Protein AF-A0A522E6D4-F1 (afdb_monomer_lite)

pLDDT: mean 77.87, std 19.47, range [42.12, 98.5]

Sequence (239 aa):
MTKRSILVMVCLLLALTAGVEGWRAHNPVLDRDAVSKDSQWTGTYRGKKTVSPAAEKTSSRQANPVARMNRPMDAAAESAGLASKSKLKKANIAEINRHDQTPAQLWQYWEMLLDRSEFQQIPIVGTLLAERLRKHPDPAVYQGIADLLAQPNIAAENKAILIDLLGEIATPDALDQLINLAKQEIDSPLYILALQALSRIGDNRWDGEFHKELSPALEAAWSNPDNNDPAFLGAVGKA

Secondary structure (DSSP, 8-state):
--HHHHHHHHHHHHSSSSSSS-----------------------------------------------------TTTHHHHHHHHHHHHHHHHHHHT-TT--HHHHHHHHHHHHHTT-TTTHHHHHHHHHHHHHHS--HHHHHHHHHHHH-TTS-HHHHHHHHHHHHHH-SHHHHHHHHHHHHH-TTSHHHHHHHHHHHHHTT--BTTB--TTTHHHHHHHHT-TT---HHHHHHHHH-

Radius of gyration: 28.37 Å; chains: 1; bounding box: 71×70×68 Å

Structure (mmCIF, N/CA/C/O backbone):
data_AF-A0A522E6D4-F1
#
_entry.id   AF-A0A522E6D4-F1
#
loop_
_atom_site.group_PDB
_atom_site.id
_atom_site.type_symbol
_atom_site.label_atom_id
_atom_site.label_alt_id
_atom_site.label_comp_id
_atom_site.label_asym_id
_atom_site.label_entity_id
_atom_site.label_seq_id
_atom_site.pdbx_PDB_ins_code
_atom_site.Cartn_x
_atom_site.Cartn_y
_atom_site.Cartn_z
_atom_site.occupancy
_atom_site.B_iso_or_equiv
_atom_site.auth_seq_id
_atom_site.auth_comp_id
_atom_site.auth_asym_id
_atom_site.auth_atom_id
_atom_site.pdbx_PDB_model_num
ATOM 1 N N . MET A 1 1 ? 4.150 -34.633 19.270 1.00 49.41 1 MET A N 1
ATOM 2 C CA . MET A 1 1 ? 4.191 -34.487 17.797 1.00 49.41 1 MET A CA 1
ATOM 3 C C . MET A 1 1 ? 3.554 -35.712 17.166 1.00 49.41 1 MET A C 1
ATOM 5 O O . MET A 1 1 ? 4.029 -36.819 17.381 1.00 49.41 1 MET A O 1
ATOM 9 N N . THR A 1 2 ? 2.417 -35.543 16.499 1.00 54.12 2 THR A N 1
ATOM 10 C CA . THR A 1 2 ? 1.605 -36.648 15.971 1.00 54.12 2 THR A CA 1
ATOM 11 C C . THR A 1 2 ? 2.020 -36.979 14.536 1.00 54.12 2 THR A C 1
ATOM 13 O O . THR A 1 2 ? 2.353 -36.093 13.754 1.00 54.12 2 THR A O 1
ATOM 16 N N . LYS A 1 3 ? 1.976 -38.269 14.167 1.00 53.66 3 LYS A N 1
ATOM 17 C CA . LYS A 1 3 ? 2.388 -38.801 12.847 1.00 53.66 3 LYS A CA 1
ATOM 18 C C . LYS A 1 3 ? 1.721 -38.118 11.637 1.00 53.66 3 LYS A C 1
ATOM 20 O O . LYS A 1 3 ? 2.210 -38.250 10.523 1.00 53.66 3 LYS A O 1
ATOM 25 N N . ARG A 1 4 ? 0.637 -37.364 11.847 1.00 55.97 4 ARG A N 1
ATOM 26 C CA . ARG A 1 4 ? -0.056 -36.594 10.804 1.00 55.97 4 ARG A CA 1
ATOM 27 C C . ARG A 1 4 ? 0.688 -35.318 10.385 1.00 55.97 4 ARG A C 1
ATOM 29 O O . ARG A 1 4 ? 0.586 -34.94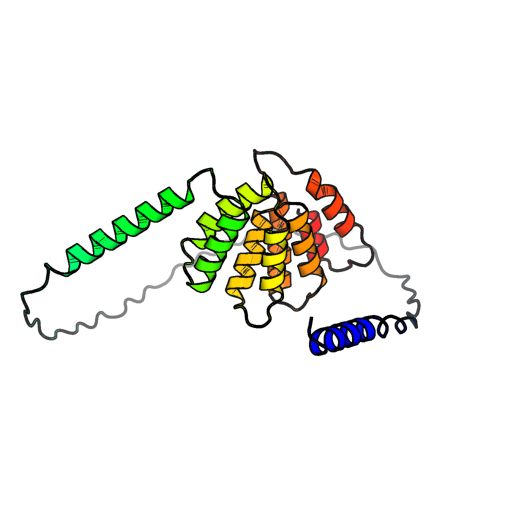3 9.226 1.00 55.97 4 ARG A O 1
ATOM 36 N N . SER A 1 5 ? 1.487 -34.705 11.262 1.00 53.06 5 SER A N 1
ATOM 37 C CA . SER A 1 5 ? 2.241 -33.484 10.921 1.00 53.06 5 SER A CA 1
ATOM 38 C C . SER A 1 5 ? 3.450 -33.750 10.020 1.00 53.06 5 SER A C 1
ATOM 40 O O . SER A 1 5 ? 3.831 -32.884 9.243 1.00 53.06 5 SER A O 1
ATOM 42 N N . ILE A 1 6 ? 4.025 -34.956 10.070 1.00 65.44 6 ILE A N 1
ATOM 43 C CA . ILE A 1 6 ? 5.182 -35.319 9.236 1.00 65.44 6 ILE A CA 1
ATOM 44 C C . ILE A 1 6 ? 4.746 -35.571 7.783 1.00 65.44 6 ILE A C 1
ATOM 46 O O . ILE A 1 6 ? 5.459 -35.203 6.857 1.00 65.44 6 ILE A O 1
ATOM 50 N N . LEU A 1 7 ? 3.547 -36.125 7.564 1.00 62.62 7 LEU A N 1
ATOM 51 C CA . LEU A 1 7 ? 3.066 -36.434 6.214 1.00 62.62 7 LEU A CA 1
ATOM 52 C C . LEU A 1 7 ? 2.747 -35.168 5.396 1.00 62.62 7 LEU A C 1
ATOM 54 O O . LEU A 1 7 ? 3.063 -35.109 4.212 1.00 62.62 7 LEU A O 1
ATOM 58 N N . VAL A 1 8 ? 2.179 -34.134 6.030 1.00 65.62 8 VAL A N 1
ATOM 59 C CA . VAL A 1 8 ? 1.861 -32.861 5.352 1.00 65.62 8 VAL A CA 1
ATOM 60 C C . VAL A 1 8 ? 3.137 -32.115 4.953 1.00 65.62 8 VAL A C 1
ATOM 62 O O . VAL A 1 8 ? 3.208 -31.558 3.862 1.00 65.62 8 VAL A O 1
ATOM 65 N N . MET A 1 9 ? 4.178 -32.172 5.789 1.00 61.88 9 MET A N 1
ATOM 66 C CA . MET A 1 9 ? 5.448 -31.502 5.509 1.00 61.88 9 MET A CA 1
ATOM 67 C C . MET A 1 9 ? 6.236 -32.184 4.375 1.00 61.88 9 MET A C 1
ATOM 69 O O . MET A 1 9 ? 6.862 -31.500 3.571 1.00 61.88 9 MET A O 1
ATOM 73 N N . VAL A 1 10 ? 6.154 -33.515 4.249 1.00 67.38 10 VAL A N 1
ATOM 74 C CA . VAL A 1 10 ? 6.798 -34.255 3.145 1.00 67.38 10 VAL A CA 1
ATOM 75 C C . VAL A 1 10 ? 6.075 -34.035 1.809 1.00 67.38 10 VAL A C 1
ATOM 77 O O . VAL A 1 10 ? 6.734 -33.912 0.779 1.00 67.38 10 VAL A O 1
ATOM 80 N N . CYS A 1 11 ? 4.743 -33.904 1.802 1.00 58.62 11 CYS A N 1
ATOM 81 C CA . CYS A 1 11 ? 4.009 -33.576 0.574 1.00 58.62 11 CYS A CA 1
ATOM 82 C C . CYS A 1 11 ? 4.280 -32.149 0.075 1.00 58.62 11 CYS A C 1
ATOM 84 O O . CYS A 1 11 ? 4.319 -31.940 -1.135 1.00 58.62 11 CYS A O 1
ATOM 86 N N . LEU A 1 12 ? 4.520 -31.184 0.971 1.00 52.72 12 LEU A N 1
ATOM 87 C CA . LEU A 1 12 ? 4.829 -29.808 0.565 1.00 52.72 12 LEU A CA 1
ATOM 88 C C . LEU A 1 12 ? 6.247 -29.671 -0.016 1.00 52.72 12 LEU A C 1
ATOM 90 O O . LEU A 1 12 ? 6.467 -28.864 -0.914 1.00 52.72 12 LEU A O 1
ATOM 94 N N . LEU A 1 13 ? 7.195 -30.502 0.436 1.00 55.91 13 LEU A N 1
ATOM 95 C CA . LEU A 1 13 ? 8.572 -30.476 -0.069 1.00 55.91 13 LEU A CA 1
ATOM 96 C C . LEU A 1 13 ? 8.725 -31.112 -1.463 1.00 55.91 13 LEU A C 1
ATOM 98 O O . LEU A 1 13 ? 9.636 -30.747 -2.199 1.00 55.91 13 LEU A O 1
ATOM 102 N N . LEU A 1 14 ? 7.837 -32.037 -1.846 1.00 55.19 14 LEU A N 1
ATOM 103 C CA . LEU A 1 14 ? 7.870 -32.686 -3.166 1.00 55.19 14 LEU A CA 1
ATOM 104 C C . LEU A 1 14 ? 7.200 -31.860 -4.276 1.00 55.19 14 LEU A C 1
ATOM 106 O O . LEU A 1 14 ? 7.473 -32.094 -5.448 1.00 55.19 14 LEU A O 1
ATOM 110 N N . ALA A 1 15 ? 6.362 -30.878 -3.935 1.00 51.69 15 ALA A N 1
ATOM 111 C CA . ALA A 1 15 ? 5.714 -30.015 -4.926 1.00 51.69 15 ALA A CA 1
ATOM 112 C C . ALA A 1 15 ? 6.634 -28.898 -5.461 1.00 51.69 15 ALA A C 1
ATOM 114 O O . ALA A 1 15 ? 6.380 -28.358 -6.534 1.00 51.69 15 ALA A O 1
ATOM 115 N N . LEU A 1 16 ? 7.720 -28.570 -4.751 1.00 54.06 16 LEU A N 1
ATOM 116 C CA . LEU A 1 16 ? 8.621 -27.464 -5.104 1.00 54.06 16 LEU A CA 1
ATOM 117 C C . LEU A 1 16 ? 9.754 -27.843 -6.073 1.00 54.06 16 LEU A C 1
ATOM 119 O O . LEU A 1 16 ? 10.441 -26.956 -6.568 1.00 54.06 16 LEU A O 1
ATOM 123 N N . THR A 1 17 ? 9.952 -29.125 -6.392 1.00 53.75 17 THR A N 1
ATOM 124 C CA . THR A 1 17 ? 11.067 -29.569 -7.254 1.00 53.75 17 THR A CA 1
ATOM 125 C C . THR A 1 17 ? 10.669 -29.907 -8.693 1.00 53.75 17 THR A C 1
ATOM 127 O O . THR A 1 17 ? 11.540 -30.232 -9.494 1.00 53.75 17 THR A O 1
ATOM 130 N N . ALA A 1 18 ? 9.389 -29.800 -9.065 1.00 50.41 18 ALA A N 1
ATOM 131 C CA . ALA A 1 18 ? 8.891 -30.261 -10.368 1.00 50.41 18 ALA A CA 1
ATOM 132 C C . ALA A 1 18 ? 8.664 -29.157 -11.430 1.00 50.41 18 ALA A C 1
ATOM 134 O O . ALA A 1 18 ? 8.072 -29.440 -12.467 1.00 50.41 18 ALA A O 1
ATOM 135 N N . GLY A 1 19 ? 9.097 -27.908 -11.203 1.00 48.38 19 GLY A N 1
ATOM 136 C CA . GLY A 1 19 ? 8.621 -26.753 -11.986 1.00 48.38 19 GLY A CA 1
ATOM 137 C C . GLY A 1 19 ? 9.652 -25.867 -12.698 1.00 48.38 19 GLY A C 1
ATOM 138 O O . GLY A 1 19 ? 9.315 -24.719 -12.960 1.00 48.38 19 GLY A O 1
ATOM 139 N N . VAL A 1 20 ? 10.887 -26.314 -12.980 1.00 51.34 20 VAL A N 1
ATOM 140 C CA . VAL A 1 20 ? 11.955 -25.404 -13.485 1.00 51.34 20 VAL A CA 1
ATOM 141 C C . VAL A 1 20 ? 12.519 -25.746 -14.878 1.00 51.34 20 VAL A C 1
ATOM 143 O O . VAL A 1 20 ? 13.310 -24.984 -15.424 1.00 51.34 20 VAL A O 1
ATOM 146 N N . GLU A 1 21 ? 12.079 -26.808 -15.551 1.00 49.31 21 GLU A N 1
ATOM 147 C CA . GLU A 1 21 ? 12.641 -27.171 -16.864 1.00 49.31 21 GLU A CA 1
ATOM 148 C C . GLU A 1 21 ? 11.581 -27.138 -17.964 1.00 49.31 21 GLU A C 1
ATOM 150 O O . GLU A 1 21 ? 10.856 -28.108 -18.168 1.00 49.31 21 GLU A O 1
ATOM 155 N N . GLY A 1 22 ? 11.476 -26.025 -18.701 1.00 48.94 22 GLY A N 1
ATOM 156 C CA . GLY A 1 22 ? 10.595 -26.042 -19.870 1.00 48.94 22 GLY A CA 1
ATOM 157 C C . GLY A 1 22 ? 10.364 -24.780 -20.688 1.00 48.94 22 GLY A C 1
ATOM 158 O O . GLY A 1 22 ? 9.417 -24.799 -21.459 1.00 48.94 22 GLY A O 1
ATOM 159 N N . TRP A 1 23 ? 11.140 -23.697 -20.576 1.00 45.06 23 TRP A N 1
ATOM 160 C CA . TRP A 1 23 ? 10.957 -22.523 -21.453 1.00 45.06 23 TRP A CA 1
ATOM 161 C C . TRP A 1 23 ? 12.289 -22.062 -22.061 1.00 45.06 23 TRP A C 1
ATOM 163 O O . TRP A 1 23 ? 12.888 -21.064 -21.674 1.00 45.06 23 TRP A O 1
ATOM 173 N N . ARG A 1 24 ? 12.775 -22.831 -23.041 1.00 50.72 24 ARG A N 1
ATOM 174 C CA . ARG A 1 24 ? 13.787 -22.400 -24.018 1.00 50.72 24 ARG A CA 1
ATOM 175 C C . ARG A 1 24 ? 13.445 -23.003 -25.378 1.00 50.72 24 ARG A C 1
ATOM 177 O O . ARG A 1 24 ? 13.833 -24.133 -25.647 1.00 50.72 24 ARG A O 1
ATOM 184 N N . ALA A 1 25 ? 12.760 -22.248 -26.234 1.00 46.47 25 ALA A N 1
ATOM 185 C CA . ALA A 1 25 ? 12.884 -22.380 -27.686 1.00 46.47 25 ALA A CA 1
ATOM 186 C C . ALA A 1 25 ? 12.204 -21.212 -28.421 1.00 46.47 25 ALA A C 1
ATOM 188 O O . ALA A 1 25 ? 11.046 -20.907 -28.175 1.00 46.47 25 ALA A O 1
ATOM 189 N N . HIS A 1 26 ? 12.946 -20.662 -29.386 1.00 44.25 26 HIS A N 1
ATOM 190 C CA . HIS A 1 26 ? 12.498 -19.902 -30.557 1.00 44.25 26 HIS A CA 1
ATOM 191 C C . HIS A 1 26 ? 11.892 -18.502 -30.383 1.00 44.25 26 HIS A C 1
ATOM 193 O O . HIS A 1 26 ? 10.681 -18.327 -30.399 1.00 44.25 26 HIS A O 1
ATOM 199 N N . ASN A 1 27 ? 12.764 -17.490 -30.466 1.00 42.12 27 ASN A N 1
ATOM 200 C CA . ASN A 1 27 ? 12.424 -16.224 -31.119 1.00 42.12 27 ASN A CA 1
ATOM 201 C C . ASN A 1 27 ? 13.147 -16.148 -32.477 1.00 42.12 27 ASN A C 1
ATOM 203 O O . ASN A 1 27 ? 14.379 -16.224 -32.499 1.00 42.12 27 ASN A O 1
ATOM 207 N N . PRO A 1 28 ? 12.432 -16.033 -33.611 1.00 57.91 28 PRO A N 1
ATOM 208 C CA . PRO A 1 28 ? 13.051 -15.695 -34.881 1.00 57.91 28 PRO A CA 1
ATOM 209 C C . PRO A 1 28 ? 13.437 -14.212 -34.896 1.00 57.91 28 PRO A C 1
ATOM 211 O O . PRO A 1 28 ? 12.652 -13.335 -34.538 1.00 57.91 28 PRO A O 1
ATOM 214 N N . VAL A 1 29 ? 14.669 -13.956 -35.328 1.00 50.41 29 VAL A N 1
ATOM 215 C CA . VAL A 1 29 ? 15.210 -12.632 -35.643 1.00 50.41 29 VAL A CA 1
ATOM 216 C C . VAL A 1 29 ? 14.334 -11.998 -36.725 1.00 50.41 29 VAL A C 1
ATOM 218 O O . VAL A 1 29 ? 14.299 -12.489 -37.852 1.00 50.41 29 VAL A O 1
ATOM 221 N N . LEU A 1 30 ? 13.616 -10.926 -36.383 1.00 54.88 30 LEU A N 1
ATOM 222 C CA . LEU A 1 30 ? 12.995 -10.046 -37.367 1.00 54.88 30 LEU A CA 1
ATOM 223 C C . LEU A 1 30 ? 13.910 -8.850 -37.598 1.00 54.88 30 LEU A C 1
ATOM 225 O O . LEU A 1 30 ? 14.004 -7.930 -36.789 1.00 54.88 30 LEU A O 1
ATOM 229 N N . ASP A 1 31 ? 14.576 -8.941 -38.738 1.00 56.19 31 ASP A N 1
ATOM 230 C CA . ASP A 1 31 ? 15.207 -7.863 -39.473 1.00 56.19 31 ASP A CA 1
ATOM 231 C C . ASP A 1 31 ? 14.186 -6.739 -39.728 1.00 56.19 31 ASP A C 1
ATOM 233 O O . ASP A 1 31 ? 13.071 -6.985 -40.209 1.00 56.19 31 ASP A O 1
ATOM 237 N N . ARG A 1 32 ? 14.530 -5.507 -39.348 1.00 49.94 32 ARG A N 1
ATOM 238 C CA . ARG A 1 32 ? 13.700 -4.325 -39.612 1.00 49.94 32 ARG A CA 1
ATOM 239 C C . ARG A 1 32 ? 14.571 -3.097 -39.833 1.00 49.94 32 ARG A C 1
ATOM 241 O O . ARG A 1 32 ? 14.465 -2.092 -39.134 1.00 49.94 32 ARG A O 1
ATOM 248 N N . ASP A 1 33 ? 15.393 -3.178 -40.868 1.00 59.66 33 ASP A N 1
ATOM 249 C CA . ASP A 1 33 ? 15.748 -1.995 -41.633 1.00 59.66 33 ASP A CA 1
ATOM 250 C C . ASP A 1 33 ? 14.498 -1.455 -42.344 1.00 59.66 33 ASP A C 1
ATOM 252 O O . ASP A 1 33 ? 13.815 -2.180 -43.067 1.00 59.66 33 ASP A O 1
ATOM 256 N N . ALA A 1 34 ? 14.235 -0.164 -42.122 1.00 51.12 34 ALA A N 1
ATOM 257 C CA . ALA A 1 34 ? 13.599 0.800 -43.023 1.00 51.12 34 ALA A CA 1
ATOM 258 C C . ALA A 1 34 ? 12.486 1.653 -42.386 1.00 51.12 34 ALA A C 1
ATOM 260 O O . ALA A 1 34 ? 11.568 1.180 -41.722 1.00 51.12 34 ALA A O 1
ATOM 261 N N . VAL A 1 35 ? 12.540 2.920 -42.809 1.00 47.47 35 VAL A N 1
ATOM 262 C CA . VAL A 1 35 ? 11.443 3.881 -43.000 1.00 47.47 35 VAL A CA 1
ATOM 263 C C . VAL A 1 35 ? 11.416 5.077 -42.037 1.00 47.47 35 VAL A C 1
ATOM 265 O O . VAL A 1 35 ? 10.736 5.121 -41.023 1.00 47.47 35 VAL A O 1
ATOM 268 N N . SER A 1 36 ? 12.115 6.099 -42.540 1.00 50.00 36 SER A N 1
ATOM 269 C CA . SER A 1 36 ? 11.641 7.465 -42.795 1.00 50.00 36 SER A CA 1
ATOM 270 C C . SER A 1 36 ? 11.603 8.476 -41.654 1.00 50.00 36 SER A C 1
ATOM 272 O O . SER A 1 36 ? 10.730 8.505 -40.793 1.00 50.00 36 SER A O 1
ATOM 274 N N . LYS A 1 37 ? 12.540 9.414 -41.808 1.00 51.38 37 LYS A N 1
ATOM 275 C CA . LYS A 1 37 ? 12.466 10.809 -41.387 1.00 51.38 37 LYS A CA 1
ATOM 276 C C . LYS A 1 37 ? 11.257 11.502 -42.039 1.00 51.38 37 LYS A C 1
ATOM 278 O O . LYS A 1 37 ? 10.730 11.024 -43.041 1.00 51.38 37 LYS A O 1
ATOM 283 N N . ASP A 1 38 ? 10.921 12.655 -41.471 1.00 56.72 38 ASP A N 1
ATOM 284 C CA . ASP A 1 38 ? 10.000 13.688 -41.963 1.00 56.72 38 ASP A CA 1
ATOM 285 C C . ASP A 1 38 ? 8.563 13.622 -41.438 1.00 56.72 38 ASP A C 1
ATOM 287 O O . ASP A 1 38 ? 7.652 13.065 -42.043 1.00 56.72 38 ASP A O 1
ATOM 291 N N . SER A 1 39 ? 8.336 14.333 -40.332 1.00 51.06 39 SER A N 1
ATOM 292 C CA . SER A 1 39 ? 7.115 15.125 -40.155 1.00 51.06 39 SER A CA 1
ATOM 293 C C . SER A 1 39 ? 7.369 16.259 -39.167 1.00 51.06 39 SER A C 1
ATOM 295 O O . SER A 1 39 ? 7.248 16.115 -37.953 1.00 51.06 39 SER A O 1
ATOM 297 N N . GLN A 1 40 ? 7.752 17.408 -39.723 1.00 49.44 40 GLN A N 1
ATOM 298 C CA . GLN A 1 40 ? 7.683 18.699 -39.050 1.00 49.44 40 GLN A CA 1
ATOM 299 C C . GLN A 1 40 ? 6.208 19.045 -38.816 1.00 49.44 40 GLN A C 1
ATOM 301 O O . GLN A 1 40 ? 5.441 19.191 -39.765 1.00 49.44 40 GLN A O 1
ATOM 306 N N . TRP A 1 41 ? 5.810 19.179 -37.552 1.00 44.69 41 TRP A N 1
ATOM 307 C CA . TRP A 1 41 ? 4.462 19.588 -37.168 1.00 44.69 41 TRP A CA 1
ATOM 308 C C . TRP A 1 41 ? 4.488 21.058 -36.732 1.00 44.69 41 TRP A C 1
ATOM 310 O O . TRP A 1 41 ? 4.883 21.384 -35.616 1.00 44.69 41 TRP A O 1
ATOM 320 N N . THR A 1 42 ? 4.079 21.968 -37.618 1.00 61.38 42 THR A N 1
ATOM 321 C CA . THR A 1 42 ? 3.806 23.375 -37.281 1.00 61.38 42 THR A CA 1
ATOM 322 C C . THR A 1 42 ? 2.297 23.597 -37.277 1.00 61.38 42 THR A C 1
ATOM 324 O O . THR A 1 42 ? 1.702 23.910 -38.307 1.00 61.38 42 THR A O 1
ATOM 327 N N . GLY A 1 43 ? 1.661 23.408 -36.121 1.00 48.47 43 GLY A N 1
ATOM 328 C CA . GLY A 1 43 ? 0.231 23.651 -35.930 1.00 48.47 43 GLY A CA 1
ATOM 329 C C . GLY A 1 43 ? -0.013 24.879 -35.060 1.00 48.47 43 GLY A C 1
ATOM 330 O O . GLY A 1 43 ? 0.115 24.818 -33.840 1.00 48.47 43 GLY A O 1
ATOM 331 N N . THR A 1 44 ? -0.377 26.000 -35.681 1.00 57.62 44 THR A N 1
ATOM 332 C CA . THR A 1 44 ? -0.841 27.216 -35.004 1.00 57.62 44 THR A CA 1
ATOM 333 C C . THR A 1 44 ? -2.305 27.052 -34.582 1.00 57.62 44 THR A C 1
ATOM 335 O O . THR A 1 44 ? -3.211 26.977 -35.413 1.00 57.62 44 THR A O 1
ATOM 338 N N . TYR A 1 45 ? -2.568 27.014 -33.273 1.00 48.94 45 TYR A N 1
ATOM 339 C CA . TYR A 1 45 ? -3.932 26.950 -32.743 1.00 48.94 45 TYR A CA 1
ATOM 340 C C . TYR A 1 45 ? -4.606 28.327 -32.806 1.00 48.94 45 TYR A C 1
ATOM 342 O O . TYR A 1 45 ? -4.417 29.198 -31.958 1.00 48.94 45 TYR A O 1
ATOM 350 N N . ARG A 1 46 ? -5.412 28.513 -33.855 1.00 57.50 46 ARG A N 1
ATOM 351 C CA . ARG A 1 46 ? -6.318 29.647 -34.059 1.00 57.50 46 ARG A CA 1
ATOM 352 C C . ARG A 1 46 ? -7.650 29.355 -33.368 1.00 57.50 46 ARG A C 1
ATOM 354 O O . ARG A 1 46 ? -8.350 28.413 -33.729 1.00 57.50 46 ARG A O 1
ATOM 361 N N . GLY A 1 47 ? -7.992 30.174 -32.378 1.00 50.09 47 GLY A N 1
ATOM 362 C CA . GLY A 1 47 ? -9.196 30.011 -31.571 1.00 50.09 47 GLY A CA 1
ATOM 363 C C . GLY A 1 47 ? -10.510 30.098 -32.349 1.00 50.09 47 GLY A C 1
ATOM 364 O O . GLY A 1 47 ? -10.619 30.769 -33.377 1.00 50.09 47 GLY A O 1
ATOM 365 N N . LYS A 1 48 ? -11.545 29.479 -31.777 1.00 55.31 48 LYS A N 1
ATOM 366 C CA . LYS A 1 48 ? -12.945 29.823 -32.025 1.00 55.31 48 LYS A CA 1
ATOM 367 C C . LYS A 1 48 ? -13.695 29.851 -30.697 1.00 55.31 48 LYS A C 1
ATOM 369 O O . LYS A 1 48 ? -14.001 28.820 -30.112 1.00 55.31 48 LYS A O 1
ATOM 374 N N . LYS A 1 49 ? -13.985 31.074 -30.245 1.00 55.53 49 LYS A N 1
ATOM 375 C CA . LYS A 1 49 ? -15.139 31.372 -29.396 1.00 55.53 49 LYS A CA 1
ATOM 376 C C . LYS A 1 49 ? -16.394 31.055 -30.200 1.00 55.53 49 LYS A C 1
ATOM 378 O O . LYS A 1 49 ? -16.572 31.621 -31.274 1.00 55.53 49 LYS A O 1
ATOM 383 N N . THR A 1 50 ? -17.296 30.281 -29.620 1.00 62.84 50 THR A N 1
ATOM 384 C CA . THR A 1 50 ? -18.724 30.381 -29.919 1.00 62.84 50 THR A CA 1
ATOM 385 C C . THR A 1 50 ? -19.488 30.230 -28.620 1.00 62.84 50 THR A C 1
ATOM 387 O O . THR A 1 50 ? -19.378 29.233 -27.915 1.00 62.84 50 THR A O 1
ATOM 390 N N . VAL A 1 51 ? -20.204 31.301 -28.317 1.00 60.31 51 VAL A N 1
ATOM 391 C CA . VAL A 1 51 ? -21.167 31.471 -27.241 1.00 60.31 51 VAL A CA 1
ATOM 392 C C . VAL A 1 51 ? -22.493 30.881 -27.723 1.00 60.31 51 VAL A C 1
ATOM 394 O O . VAL A 1 51 ? -22.867 31.102 -28.874 1.00 60.31 51 VAL A O 1
ATOM 397 N N . SER A 1 52 ? -23.233 30.191 -26.857 1.00 55.47 52 SER A N 1
ATOM 398 C CA . SER A 1 52 ? -24.697 30.121 -26.951 1.00 55.47 52 SER A CA 1
ATOM 399 C C . SER A 1 52 ? -25.314 29.811 -25.585 1.00 55.47 52 SER A C 1
ATOM 401 O O . SER A 1 52 ? -25.013 28.765 -25.011 1.00 55.47 52 SER A O 1
ATOM 403 N N . PRO A 1 53 ? -26.170 30.707 -25.064 1.00 63.69 53 PRO A N 1
ATOM 404 C CA . PRO A 1 53 ? -27.071 30.452 -23.951 1.00 63.69 53 PRO A CA 1
ATOM 405 C C . PRO A 1 53 ? -28.466 30.099 -24.493 1.00 63.69 53 PRO A C 1
ATOM 407 O O . PRO A 1 53 ? -28.966 30.793 -25.376 1.00 63.69 53 PRO A O 1
ATOM 410 N N . ALA A 1 54 ? -29.127 29.064 -23.968 1.00 45.25 54 ALA A N 1
ATOM 411 C CA . ALA A 1 54 ? -30.562 28.889 -24.196 1.00 45.25 54 ALA A CA 1
ATOM 412 C C . ALA A 1 54 ? -31.240 27.962 -23.173 1.00 45.25 54 ALA A C 1
ATOM 414 O O . ALA A 1 54 ? -30.882 26.797 -23.037 1.00 45.25 54 ALA A O 1
ATOM 415 N N . ALA A 1 55 ? -32.293 28.520 -22.570 1.00 53.44 55 ALA A N 1
ATOM 416 C CA . ALA A 1 55 ? -33.573 27.888 -22.240 1.00 53.44 55 ALA A CA 1
ATOM 417 C C . ALA A 1 55 ? -33.637 26.848 -21.101 1.00 53.44 55 ALA A C 1
ATOM 419 O O . ALA A 1 55 ? -33.660 25.638 -21.301 1.00 53.44 55 ALA A O 1
ATOM 420 N N . GLU A 1 56 ? -33.796 27.365 -19.882 1.00 46.19 56 GLU A N 1
ATOM 421 C CA . GLU A 1 56 ? -35.084 27.357 -19.165 1.00 46.19 56 GLU A CA 1
ATOM 422 C C . GLU A 1 56 ? -36.122 26.290 -19.594 1.00 46.19 56 GLU A C 1
ATOM 424 O O . GLU A 1 56 ? -36.808 26.437 -20.605 1.00 46.19 56 GLU A O 1
ATOM 429 N N . LYS A 1 57 ? -36.322 25.269 -18.748 1.00 59.22 57 LYS A N 1
ATOM 430 C CA . LYS A 1 57 ? -37.632 24.626 -18.543 1.00 59.22 57 LYS A CA 1
ATOM 431 C C . LYS A 1 57 ? -37.864 24.370 -17.058 1.00 59.22 57 LYS A C 1
ATOM 433 O O . LYS A 1 57 ? -37.423 23.384 -16.475 1.00 59.22 57 LYS A O 1
ATOM 438 N N . THR A 1 58 ? -38.598 25.302 -16.473 1.00 54.25 58 THR A N 1
ATOM 439 C CA . THR A 1 58 ? -39.444 25.136 -15.295 1.00 54.25 58 THR A CA 1
ATOM 440 C C . THR A 1 58 ? -40.377 23.934 -15.484 1.00 54.25 58 THR A C 1
ATOM 442 O O . THR A 1 58 ? -41.203 23.917 -16.392 1.00 54.25 58 THR A O 1
ATOM 445 N N . SER A 1 59 ? -40.264 22.921 -14.618 1.00 59.41 59 SER A N 1
ATOM 446 C CA . SER A 1 59 ? -41.229 21.818 -14.529 1.00 59.41 59 SER A CA 1
ATOM 447 C C . SER A 1 59 ? -41.798 21.728 -13.116 1.00 59.41 59 SER A C 1
ATOM 449 O O . SER A 1 59 ? -41.201 21.164 -12.205 1.00 59.41 59 SER A O 1
ATOM 451 N N . SER A 1 60 ? -42.962 22.357 -12.975 1.00 59.41 60 SER A N 1
ATOM 452 C CA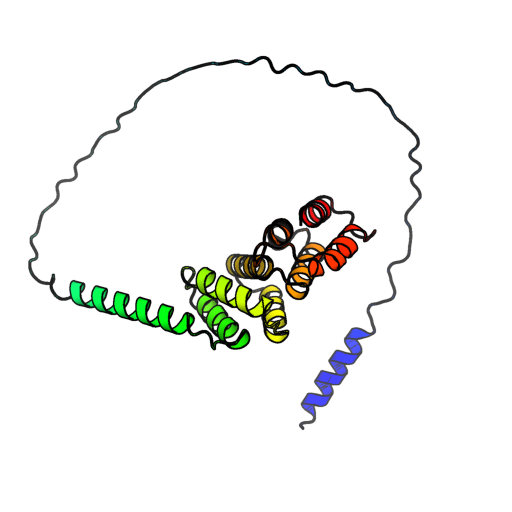 . SER A 1 60 ? -44.154 21.860 -12.287 1.00 59.41 60 SER A CA 1
ATOM 453 C C . SER A 1 60 ? -43.974 21.127 -10.957 1.00 59.41 60 SER A C 1
ATOM 455 O O . SER A 1 60 ? -43.925 19.907 -10.848 1.00 59.41 60 SER A O 1
ATOM 457 N N . ARG A 1 61 ? -44.045 21.963 -9.927 1.00 53.19 61 ARG A N 1
ATOM 458 C CA . ARG A 1 61 ? -44.524 21.712 -8.569 1.00 53.19 61 ARG A CA 1
ATOM 459 C C . ARG A 1 61 ? -45.886 20.994 -8.595 1.00 53.19 61 ARG A C 1
ATOM 461 O O . ARG A 1 61 ? -46.895 21.622 -8.904 1.00 53.19 61 ARG A O 1
ATOM 468 N N . GLN A 1 62 ? -45.931 19.716 -8.222 1.00 57.03 62 GLN A N 1
ATOM 469 C CA . GLN A 1 62 ? -47.180 19.020 -7.899 1.00 57.03 62 GLN A CA 1
ATOM 470 C C . GLN A 1 62 ? -47.291 18.910 -6.376 1.00 57.03 62 GLN A C 1
ATOM 472 O O . GLN A 1 62 ? -46.572 18.161 -5.719 1.00 57.03 62 GLN A O 1
ATOM 477 N N . ALA A 1 63 ? -48.148 19.761 -5.813 1.00 49.06 63 ALA A N 1
ATOM 478 C CA . ALA A 1 63 ? -48.489 19.766 -4.403 1.00 49.06 63 ALA A CA 1
ATOM 479 C C . ALA A 1 63 ? -49.329 18.526 -4.078 1.00 49.06 63 ALA A C 1
ATOM 481 O O . ALA A 1 63 ? -50.365 18.300 -4.699 1.00 49.06 63 ALA A O 1
ATOM 482 N N . ASN A 1 64 ? -48.891 17.758 -3.085 1.00 55.75 64 ASN A N 1
ATOM 483 C CA . ASN A 1 64 ? -49.675 16.694 -2.477 1.00 55.75 64 ASN A CA 1
ATOM 484 C C . ASN A 1 64 ? -50.086 17.155 -1.065 1.00 55.75 64 ASN A C 1
ATOM 486 O O . ASN A 1 64 ? -49.220 17.234 -0.190 1.00 55.75 64 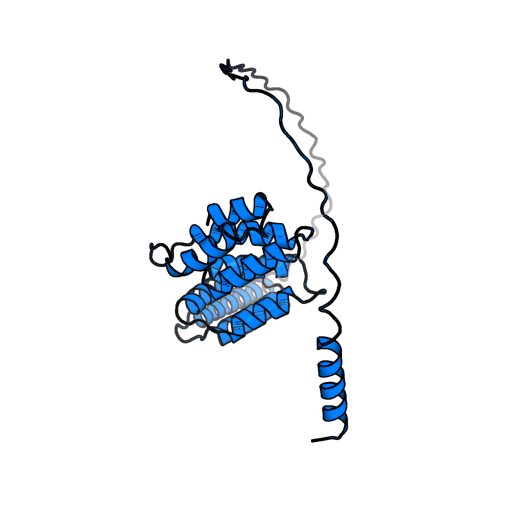ASN A O 1
ATOM 490 N N . PRO A 1 65 ? -51.353 17.537 -0.822 1.00 61.94 65 PRO A N 1
ATOM 491 C CA . PRO A 1 65 ? -51.830 17.892 0.503 1.00 61.94 65 PRO A CA 1
ATOM 492 C C . PRO A 1 65 ? -52.529 16.681 1.125 1.00 61.94 65 PRO A C 1
ATOM 494 O O . PRO A 1 65 ? -53.705 16.443 0.862 1.00 61.94 65 PRO A O 1
ATOM 497 N N . VAL A 1 66 ? -51.836 15.920 1.978 1.00 57.97 66 VAL A N 1
ATOM 498 C CA . VAL A 1 66 ? -52.505 14.911 2.810 1.00 57.97 66 VAL A CA 1
ATOM 499 C C . VAL A 1 66 ? -52.053 15.016 4.263 1.00 57.97 66 VAL A C 1
ATOM 501 O O . VAL A 1 66 ? -50.921 14.715 4.622 1.00 57.97 66 VAL A O 1
ATOM 504 N N . ALA A 1 67 ? -53.012 15.474 5.066 1.00 53.94 67 ALA A N 1
ATOM 505 C CA . ALA A 1 67 ? -53.258 15.131 6.460 1.00 53.94 67 ALA A CA 1
ATOM 506 C C . ALA A 1 67 ? -52.070 15.192 7.432 1.00 53.94 67 ALA A C 1
ATOM 508 O O . ALA A 1 67 ? -51.458 14.202 7.825 1.00 53.94 67 ALA A O 1
ATOM 509 N N . ARG A 1 68 ? -51.890 16.405 7.954 1.00 53.03 68 ARG A N 1
ATOM 510 C CA . ARG A 1 68 ? -51.373 16.684 9.292 1.00 53.03 68 ARG A CA 1
ATOM 511 C C . ARG A 1 68 ? -52.232 15.944 10.329 1.00 53.03 68 ARG A C 1
ATOM 513 O O . ARG A 1 68 ? -53.319 16.407 10.661 1.00 53.03 68 ARG A O 1
ATOM 520 N N . MET A 1 69 ? -51.746 14.817 10.845 1.00 53.91 69 MET A N 1
ATOM 521 C CA . MET A 1 69 ? -52.287 14.196 12.055 1.00 53.91 69 MET A CA 1
ATOM 522 C C . MET A 1 69 ? -51.238 14.319 13.158 1.00 53.91 69 MET A C 1
ATOM 524 O O . MET A 1 69 ? -50.194 13.672 13.143 1.00 53.91 69 MET A O 1
ATOM 528 N N . ASN A 1 70 ? -51.504 15.253 14.070 1.00 56.97 70 ASN A N 1
ATOM 529 C CA . ASN A 1 70 ? -50.690 15.552 15.237 1.00 56.97 70 ASN A CA 1
ATOM 530 C C . ASN A 1 70 ? -50.560 14.301 16.126 1.00 56.97 70 ASN A C 1
ATOM 532 O O . ASN A 1 70 ? -51.534 13.904 16.763 1.00 56.97 70 ASN A O 1
ATOM 536 N N . ARG A 1 71 ? -49.353 13.731 16.225 1.00 52.94 71 ARG A N 1
ATOM 537 C CA . ARG A 1 71 ? -48.919 12.971 17.406 1.00 52.94 71 ARG A CA 1
ATOM 538 C C . ARG A 1 71 ? -47.921 13.824 18.191 1.00 52.94 71 ARG A C 1
ATOM 540 O O . ARG A 1 71 ? -46.792 13.990 17.736 1.00 52.94 71 ARG A O 1
ATOM 547 N N . PRO A 1 72 ? -48.322 14.410 19.327 1.00 65.12 72 PRO A N 1
ATOM 548 C CA . PRO A 1 72 ? -47.380 14.848 20.340 1.00 65.12 72 PRO A CA 1
ATOM 549 C C . PRO A 1 72 ? -46.928 13.629 21.165 1.00 65.12 72 PRO A C 1
ATOM 551 O O . PRO A 1 72 ? -47.681 12.670 21.293 1.00 65.12 72 PRO A O 1
ATOM 554 N N . MET A 1 73 ? -45.745 13.740 21.774 1.00 54.22 73 MET A N 1
ATOM 555 C CA . MET A 1 73 ? -45.063 12.767 22.652 1.00 54.22 73 MET A CA 1
ATOM 556 C C . MET A 1 73 ? -44.118 11.807 21.923 1.00 54.22 73 MET A C 1
ATOM 558 O O . MET A 1 73 ? -44.545 10.819 21.345 1.00 54.22 73 MET A O 1
ATOM 562 N N . ASP A 1 74 ? -42.837 12.207 21.912 1.00 55.28 74 ASP A N 1
ATOM 563 C CA . ASP A 1 74 ? -41.641 11.375 22.193 1.00 55.28 74 ASP A CA 1
ATOM 564 C C . ASP A 1 74 ? -40.316 12.099 21.835 1.00 55.28 74 ASP A C 1
ATOM 566 O O . ASP A 1 74 ? -39.261 11.493 21.677 1.00 55.28 74 ASP A O 1
ATOM 570 N N . ALA A 1 75 ? -40.312 13.439 21.790 1.00 53.59 75 ALA A N 1
ATOM 571 C CA . ALA A 1 75 ? -39.118 14.252 21.511 1.00 53.59 75 ALA A CA 1
ATOM 572 C C . ALA A 1 75 ? -38.020 14.213 22.607 1.00 53.59 75 ALA A C 1
ATOM 574 O O . ALA A 1 75 ? -36.975 14.844 22.455 1.00 53.59 75 ALA A O 1
ATOM 575 N N . ALA A 1 76 ? -38.228 13.493 23.716 1.00 52.66 76 ALA A N 1
ATOM 576 C CA . ALA A 1 76 ? -37.265 13.413 24.820 1.00 52.66 76 ALA A CA 1
ATOM 577 C C . ALA A 1 76 ? -36.322 12.194 24.741 1.00 52.66 76 ALA A C 1
ATOM 579 O O . ALA A 1 76 ? -35.263 12.211 25.363 1.00 52.66 76 ALA A O 1
ATOM 580 N N . ALA A 1 77 ? -36.660 11.155 23.968 1.00 52.66 77 ALA A N 1
ATOM 581 C CA . ALA A 1 77 ? -35.834 9.946 23.861 1.00 52.66 77 ALA A CA 1
ATOM 582 C C . ALA A 1 77 ? -34.716 10.061 22.805 1.00 52.66 77 ALA A C 1
ATOM 584 O O . ALA A 1 77 ? -33.687 9.394 22.908 1.00 52.66 77 ALA A O 1
ATOM 585 N N . GLU A 1 78 ? -34.870 10.938 21.811 1.00 50.50 78 GLU A N 1
ATOM 586 C CA . GLU A 1 78 ? -33.933 11.029 20.682 1.00 50.50 78 GLU A CA 1
ATOM 587 C C . GLU A 1 78 ? -32.709 11.925 20.972 1.00 50.50 78 GLU A C 1
ATOM 589 O O . GLU A 1 78 ? -31.620 11.711 20.432 1.00 50.50 78 GLU A O 1
ATOM 594 N N . SER A 1 79 ? -32.824 12.876 21.907 1.00 53.31 79 SER A N 1
ATOM 595 C CA . SER A 1 79 ? -31.723 13.782 22.274 1.00 53.31 79 SER A CA 1
ATOM 596 C C . SER A 1 79 ? -30.644 13.119 23.149 1.00 53.31 79 SER A C 1
ATOM 598 O O . SER A 1 79 ? -29.472 13.499 23.079 1.00 53.31 79 SER A O 1
ATOM 600 N N . ALA A 1 80 ? -30.988 12.071 23.907 1.00 54.50 80 ALA A N 1
ATOM 601 C CA . ALA A 1 80 ? -30.033 11.317 24.727 1.00 54.50 80 ALA A CA 1
ATOM 602 C C . ALA A 1 80 ? -29.132 10.379 23.892 1.00 54.50 80 ALA A C 1
ATOM 604 O O . ALA A 1 80 ? -27.951 10.198 24.206 1.00 54.50 80 ALA A O 1
ATOM 605 N N . GLY A 1 81 ? -29.650 9.828 22.786 1.00 52.47 81 GLY A N 1
ATOM 606 C CA . GLY A 1 81 ? -28.900 8.929 21.899 1.00 52.47 81 GLY A CA 1
ATOM 607 C C . GLY A 1 81 ? -27.768 9.621 21.127 1.00 52.47 81 GLY A C 1
ATOM 608 O O . GLY A 1 81 ? -26.700 9.038 20.924 1.00 52.47 81 GLY A O 1
ATOM 609 N N . LEU A 1 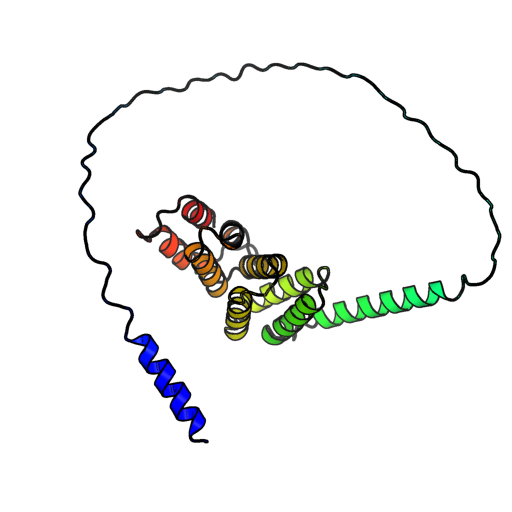82 ? -27.957 10.889 20.747 1.00 53.84 82 LEU A N 1
ATOM 610 C CA . LEU A 1 82 ? -26.950 11.683 20.028 1.00 53.84 82 LEU A CA 1
ATOM 611 C C . LEU A 1 82 ? -25.784 12.112 20.938 1.00 53.84 82 LEU A C 1
ATOM 613 O O . LEU A 1 82 ? -24.619 12.092 20.525 1.00 53.84 82 LEU A O 1
ATOM 617 N N . ALA A 1 83 ? -26.066 12.425 22.206 1.00 59.47 83 ALA A N 1
ATOM 618 C CA . ALA A 1 83 ? -25.039 12.790 23.179 1.00 59.47 83 ALA A CA 1
ATOM 619 C C . ALA A 1 83 ? -24.115 11.607 23.532 1.00 59.47 83 ALA A C 1
ATOM 621 O O . ALA A 1 83 ? -22.914 11.802 23.720 1.00 59.47 83 ALA A O 1
ATOM 622 N N . SER A 1 84 ? -24.638 10.377 23.561 1.00 57.66 84 SER A N 1
ATOM 623 C CA . SER A 1 84 ? -23.839 9.180 23.857 1.00 57.66 84 SER A CA 1
ATOM 624 C C . SER A 1 84 ? -22.889 8.806 22.706 1.00 57.66 84 SER A C 1
ATOM 626 O O . SER A 1 84 ? -21.696 8.585 22.925 1.00 57.66 84 SER A O 1
ATOM 628 N N . LYS A 1 85 ? -23.367 8.862 21.451 1.00 56.75 85 LYS A N 1
ATOM 629 C CA . LYS A 1 85 ? -22.539 8.584 20.259 1.00 56.75 85 LYS A CA 1
ATOM 630 C C . LYS A 1 85 ? -21.386 9.582 20.092 1.00 56.75 85 LYS A C 1
ATOM 632 O O . LYS A 1 85 ? -20.282 9.197 19.713 1.00 56.75 85 LYS A O 1
ATOM 637 N N . SER A 1 86 ? -21.614 10.858 20.416 1.00 60.28 86 SER A N 1
ATOM 638 C CA . SER A 1 86 ? -20.566 11.888 20.328 1.00 60.28 86 SER A CA 1
ATOM 639 C C . SER A 1 86 ? -19.465 11.737 21.387 1.00 60.28 86 SER A C 1
ATOM 641 O O . SER A 1 86 ? -18.302 12.019 21.094 1.00 60.28 86 SER A O 1
ATOM 643 N N . LYS A 1 87 ? -19.794 11.250 22.593 1.00 60.88 87 LYS A N 1
ATOM 644 C CA . LYS A 1 87 ? -18.802 10.981 23.649 1.00 60.88 87 LYS A CA 1
ATOM 645 C C . LYS A 1 87 ? -17.937 9.760 23.330 1.00 60.88 87 LYS A C 1
ATOM 647 O O . LYS A 1 87 ? -16.723 9.836 23.498 1.00 60.88 87 LYS A O 1
ATOM 652 N N . LEU A 1 88 ? -18.533 8.696 22.788 1.00 59.03 88 LEU A N 1
ATOM 653 C CA . LEU A 1 88 ? -17.803 7.506 22.332 1.00 59.03 88 LEU A CA 1
ATOM 654 C C . LEU A 1 88 ? -16.813 7.828 21.198 1.00 59.03 88 LEU A C 1
ATOM 656 O O . LEU A 1 88 ? -15.661 7.409 21.260 1.00 59.03 88 LEU A O 1
ATOM 660 N N . LYS A 1 89 ? -17.206 8.655 20.215 1.00 59.75 89 LYS A N 1
ATOM 661 C CA . LYS A 1 89 ? -16.315 9.031 19.099 1.00 59.75 89 LYS A CA 1
ATOM 662 C C . LYS A 1 89 ? -15.094 9.850 19.553 1.00 59.75 89 LYS A C 1
ATOM 664 O O . LYS A 1 89 ? -14.011 9.679 19.005 1.00 59.75 89 LYS A O 1
ATOM 669 N N . LYS A 1 90 ? -15.243 10.719 20.563 1.00 61.47 90 LYS A N 1
ATOM 670 C CA . LYS A 1 90 ? -14.133 11.540 21.091 1.00 61.47 90 LYS A CA 1
ATOM 671 C C . LYS A 1 90 ? -13.143 10.746 21.944 1.00 61.47 90 LYS A C 1
ATOM 673 O O . LYS A 1 90 ? -11.949 11.015 21.866 1.00 61.47 90 LYS A O 1
ATOM 678 N N . ALA A 1 91 ? -13.624 9.783 22.732 1.00 61.28 91 ALA A N 1
ATOM 679 C CA . ALA A 1 91 ? -12.754 8.928 23.538 1.00 61.28 91 ALA A CA 1
ATOM 680 C C . ALA A 1 91 ? -11.836 8.061 22.657 1.00 61.28 91 ALA A C 1
ATOM 682 O O . ALA A 1 91 ? -10.650 7.945 22.944 1.00 61.28 91 ALA A O 1
ATOM 683 N N . ASN A 1 92 ? -12.364 7.553 21.539 1.00 66.12 92 ASN A N 1
ATOM 684 C CA . ASN A 1 92 ? -11.622 6.685 20.627 1.00 66.12 92 ASN A CA 1
ATOM 685 C C . ASN A 1 92 ? -10.441 7.417 19.947 1.00 66.12 92 ASN A C 1
ATOM 687 O O . ASN A 1 92 ? -9.332 6.903 19.908 1.00 66.12 92 ASN A O 1
ATOM 691 N N . ILE A 1 93 ? -10.627 8.672 19.507 1.00 64.56 93 ILE A N 1
ATOM 692 C CA . ILE A 1 93 ? -9.551 9.467 18.872 1.00 64.56 93 ILE A CA 1
ATOM 693 C C . ILE A 1 93 ? -8.418 9.800 19.859 1.00 64.56 93 ILE A C 1
ATOM 695 O O . ILE A 1 93 ? -7.245 9.787 19.490 1.00 64.56 93 ILE A O 1
ATOM 699 N N . ALA A 1 94 ? -8.747 10.085 21.122 1.00 65.25 94 ALA A N 1
ATOM 700 C CA . ALA A 1 94 ? -7.740 10.372 22.145 1.00 65.25 94 ALA A CA 1
ATOM 701 C C . ALA A 1 94 ? -6.903 9.134 22.515 1.00 65.25 94 ALA A C 1
ATOM 703 O O . ALA A 1 94 ? -5.743 9.266 22.897 1.00 65.25 94 ALA A O 1
ATOM 704 N N . GLU A 1 95 ? -7.481 7.937 22.400 1.00 66.31 95 GLU A N 1
ATOM 705 C CA . GLU A 1 95 ? -6.787 6.673 22.645 1.00 66.31 95 GLU A CA 1
ATOM 706 C C . GLU A 1 95 ? -5.874 6.274 21.478 1.00 66.31 95 GLU A C 1
ATOM 708 O O . GLU A 1 95 ? -4.761 5.815 21.724 1.00 66.31 95 GLU A O 1
ATOM 713 N N . ILE A 1 96 ? -6.286 6.558 20.237 1.00 64.94 96 ILE A N 1
ATOM 714 C CA . ILE A 1 96 ? -5.471 6.375 19.021 1.00 64.94 96 ILE A CA 1
ATOM 715 C C . ILE A 1 96 ? -4.223 7.276 19.036 1.00 64.94 96 ILE A C 1
ATOM 717 O O . ILE A 1 96 ? -3.151 6.863 18.619 1.00 64.94 96 ILE A O 1
ATOM 721 N N . ASN A 1 97 ? -4.318 8.494 19.576 1.00 64.94 97 ASN A N 1
ATOM 722 C CA . ASN A 1 97 ? -3.182 9.426 19.630 1.00 64.94 97 ASN A CA 1
ATOM 723 C C . ASN A 1 97 ? -2.163 9.142 20.748 1.00 64.94 97 ASN A C 1
ATOM 725 O O . ASN A 1 97 ? -1.231 9.933 20.938 1.00 64.94 97 ASN A O 1
ATOM 729 N N . ARG A 1 98 ? -2.297 8.044 21.505 1.00 72.75 98 ARG A N 1
ATOM 730 C CA . ARG A 1 98 ? -1.272 7.684 22.492 1.00 72.75 98 ARG A CA 1
ATOM 731 C C . ARG A 1 98 ? 0.013 7.323 21.752 1.00 72.75 98 ARG A C 1
ATOM 733 O O . ARG A 1 98 ? 0.064 6.343 21.018 1.00 72.75 98 ARG A O 1
ATOM 740 N N . HIS A 1 99 ? 1.058 8.117 21.978 1.00 64.75 99 HIS A N 1
ATOM 741 C CA . HIS A 1 99 ? 2.356 8.004 21.306 1.00 64.75 99 HIS A CA 1
ATOM 742 C C . HIS A 1 99 ? 3.059 6.648 21.499 1.00 64.75 99 HIS A C 1
ATOM 744 O O . HIS A 1 99 ? 4.043 6.375 20.815 1.00 64.75 99 HIS A O 1
ATOM 750 N N . ASP A 1 100 ? 2.540 5.782 22.367 1.00 81.56 100 ASP A N 1
ATOM 751 C CA . ASP A 1 100 ? 3.146 4.503 22.733 1.00 81.56 100 ASP A CA 1
ATOM 752 C C . ASP A 1 100 ? 2.637 3.311 21.908 1.00 81.56 100 ASP A C 1
ATOM 754 O O . ASP A 1 100 ? 3.079 2.185 22.137 1.00 81.56 100 ASP A O 1
ATOM 758 N N . GLN A 1 101 ? 1.713 3.516 20.961 1.00 90.06 101 GLN A N 1
ATOM 759 C CA . GLN A 1 101 ? 1.226 2.409 20.136 1.00 90.06 101 GLN A CA 1
ATOM 760 C C . GLN A 1 101 ? 2.312 1.906 19.175 1.00 90.06 101 GLN A C 1
ATOM 762 O O . GLN A 1 101 ? 2.940 2.683 18.447 1.00 90.06 101 GLN A O 1
ATOM 767 N N . THR A 1 102 ? 2.527 0.590 19.172 1.00 94.62 102 THR A N 1
ATOM 768 C CA . THR A 1 102 ? 3.457 -0.071 18.248 1.00 94.62 102 THR A CA 1
ATOM 769 C C . THR A 1 102 ? 2.821 -0.242 16.861 1.00 94.62 102 THR A C 1
ATOM 771 O O . THR A 1 102 ? 1.589 -0.280 16.761 1.00 94.62 102 THR A O 1
ATOM 774 N N . PRO A 1 103 ? 3.617 -0.397 15.782 1.00 96.88 103 PRO A N 1
ATOM 775 C CA . PRO A 1 103 ? 3.084 -0.703 14.453 1.00 96.88 103 PRO A CA 1
ATOM 776 C C . PRO A 1 103 ? 2.131 -1.906 14.453 1.00 96.88 103 PRO A C 1
ATOM 778 O O . PRO A 1 103 ? 1.034 -1.810 13.916 1.00 96.88 103 PRO A O 1
ATOM 781 N N . ALA A 1 104 ? 2.488 -2.995 15.140 1.00 96.94 104 ALA A N 1
ATOM 782 C CA . ALA A 1 104 ? 1.633 -4.175 15.269 1.00 96.94 104 ALA A CA 1
ATOM 783 C C . ALA A 1 104 ? 0.269 -3.882 15.928 1.00 96.94 104 ALA A C 1
ATOM 785 O O . ALA A 1 104 ? -0.751 -4.412 15.493 1.00 96.94 104 ALA A O 1
ATOM 786 N N . GLN A 1 105 ? 0.223 -3.031 16.959 1.00 95.69 105 GLN A N 1
ATOM 787 C CA . GLN A 1 105 ? -1.038 -2.647 17.607 1.00 95.69 105 GLN A CA 1
ATOM 788 C C . GLN A 1 105 ? -1.912 -1.794 16.683 1.00 95.69 105 GLN A C 1
ATOM 790 O O . GLN A 1 105 ? -3.119 -2.019 16.593 1.00 95.69 105 GLN A O 1
ATOM 795 N N . LEU A 1 106 ? -1.299 -0.833 15.985 1.00 96.25 106 LEU A N 1
ATOM 796 C CA . LEU A 1 106 ? -1.985 -0.001 14.998 1.00 96.25 106 LEU A CA 1
ATOM 797 C C . LEU A 1 106 ? -2.515 -0.841 13.835 1.00 96.25 106 LEU A C 1
ATOM 799 O O . LEU A 1 106 ? -3.648 -0.633 13.414 1.00 96.25 106 LEU A O 1
ATOM 803 N N . TRP A 1 107 ? -1.739 -1.821 13.374 1.00 97.75 107 TRP A N 1
ATOM 804 C CA . TRP A 1 107 ? -2.144 -2.773 12.345 1.00 97.75 107 TRP A CA 1
ATOM 805 C C . TRP A 1 107 ? -3.369 -3.591 12.763 1.00 97.75 107 TRP A C 1
ATOM 807 O O . TRP A 1 107 ? -4.381 -3.551 12.073 1.00 97.75 107 TRP A O 1
ATOM 817 N N . GLN A 1 108 ? -3.338 -4.236 13.933 1.00 96.75 108 GLN A N 1
ATOM 818 C CA . GLN A 1 108 ? -4.483 -5.004 14.446 1.00 96.75 108 GLN A CA 1
ATOM 819 C C . GLN A 1 108 ? -5.746 -4.146 14.580 1.00 96.75 108 GLN A C 1
ATOM 821 O O . GLN A 1 108 ? -6.856 -4.583 14.269 1.00 96.75 108 GLN A O 1
ATOM 826 N N . TYR A 1 109 ? -5.585 -2.908 15.054 1.00 95.56 109 TYR A N 1
ATOM 827 C CA . TYR A 1 109 ? -6.697 -1.974 15.156 1.00 95.56 109 TYR A CA 1
ATOM 828 C C . TYR A 1 109 ? -7.236 -1.586 13.776 1.00 95.56 109 TYR A C 1
ATOM 830 O O . TYR A 1 109 ? -8.447 -1.546 13.570 1.00 95.56 109 TYR A O 1
ATOM 838 N N . TRP A 1 110 ? -6.347 -1.349 12.818 1.00 96.44 110 TRP A N 1
ATOM 839 C CA . TRP A 1 110 ? -6.699 -1.012 11.449 1.00 96.44 110 TRP A CA 1
ATOM 840 C C . TRP A 1 110 ? -7.416 -2.164 10.723 1.00 96.44 110 TRP A C 1
ATOM 842 O O . TRP A 1 110 ? -8.451 -1.931 10.099 1.00 96.44 110 TRP A O 1
ATOM 852 N N . GLU A 1 111 ? -6.962 -3.412 10.886 1.00 96.31 111 GLU A N 1
ATOM 853 C CA . GLU A 1 111 ? -7.648 -4.612 10.377 1.00 96.31 111 GLU A CA 1
ATOM 854 C C . GLU A 1 111 ? -9.064 -4.743 10.951 1.00 96.31 111 GLU A C 1
ATOM 856 O O . GLU A 1 111 ? -10.021 -5.006 10.221 1.00 96.31 111 GLU A O 1
ATOM 861 N N . MET A 1 112 ? -9.228 -4.490 12.253 1.00 96.00 112 MET A N 1
ATOM 862 C CA . MET A 1 112 ? -10.547 -4.479 12.885 1.00 96.00 112 MET A CA 1
ATOM 863 C C . MET A 1 112 ? -11.465 -3.404 12.271 1.00 96.00 112 MET A C 1
ATOM 865 O O . MET A 1 112 ? -12.668 -3.633 12.132 1.00 96.00 112 MET A O 1
ATOM 869 N N . LEU A 1 113 ? -10.933 -2.234 11.899 1.00 95.00 113 LEU A N 1
ATOM 870 C CA . LEU A 1 113 ? -11.716 -1.188 11.229 1.00 95.00 113 LEU A CA 1
ATOM 871 C C . LEU A 1 113 ? -12.128 -1.590 9.808 1.00 95.00 113 LEU A C 1
ATOM 873 O O . LEU A 1 113 ? -13.252 -1.278 9.406 1.00 95.00 113 LEU A O 1
ATOM 877 N N . LEU A 1 114 ? -11.255 -2.283 9.069 1.00 94.00 114 LEU A N 1
ATOM 878 C CA . LEU A 1 114 ? -11.583 -2.857 7.761 1.00 94.00 114 LEU A CA 1
ATOM 879 C C . LEU A 1 114 ? -12.728 -3.868 7.859 1.00 94.00 114 LEU A C 1
ATOM 881 O O . LEU A 1 114 ? -13.709 -3.745 7.127 1.00 94.00 114 LEU A O 1
ATOM 885 N N . ASP A 1 115 ? -12.631 -4.826 8.783 1.00 93.88 115 ASP A N 1
ATOM 886 C CA . ASP A 1 115 ? -13.650 -5.865 8.993 1.00 93.88 115 ASP A CA 1
ATOM 887 C C . ASP A 1 115 ? -15.020 -5.253 9.329 1.00 93.88 115 ASP A C 1
ATOM 889 O O . ASP A 1 115 ? -16.057 -5.624 8.780 1.00 93.88 115 ASP A O 1
ATOM 893 N N . ARG A 1 116 ? -15.020 -4.206 10.161 1.00 94.69 116 ARG A N 1
ATOM 894 C CA . ARG A 1 116 ? -16.234 -3.471 10.545 1.00 94.69 116 ARG A CA 1
ATOM 895 C C . ARG A 1 116 ? -16.712 -2.459 9.509 1.00 94.69 116 ARG A C 1
ATOM 897 O O . ARG A 1 116 ? -17.728 -1.802 9.743 1.00 94.69 116 ARG A O 1
ATOM 904 N N . SER A 1 117 ? -16.009 -2.312 8.384 1.00 92.94 117 SER A N 1
ATOM 905 C CA . SER A 1 117 ? -16.324 -1.321 7.348 1.00 92.94 117 SER A CA 1
ATOM 906 C C . SER A 1 117 ? -16.394 0.117 7.896 1.00 92.94 117 SER A C 1
ATOM 908 O O . SER A 1 117 ? -17.200 0.943 7.458 1.00 92.94 117 SER A O 1
ATOM 910 N N . GLU A 1 118 ? -15.548 0.452 8.876 1.00 93.06 118 GLU A N 1
ATOM 911 C CA . GLU A 1 118 ? -15.486 1.779 9.501 1.00 93.06 118 GLU A CA 1
ATOM 912 C C . GLU A 1 118 ? -14.644 2.758 8.656 1.00 93.06 118 GLU A C 1
ATOM 914 O O . GLU A 1 118 ? -13.698 3.386 9.137 1.00 93.06 118 GLU A O 1
ATOM 919 N N . PHE A 1 119 ? -15.019 2.934 7.382 1.00 90.69 119 PHE A N 1
ATOM 920 C CA . PHE A 1 119 ? -14.246 3.658 6.357 1.00 90.69 119 PHE A CA 1
ATOM 921 C C . PHE A 1 119 ? -13.862 5.104 6.711 1.00 90.69 119 PHE A C 1
ATOM 923 O O . PHE A 1 119 ? -12.934 5.654 6.131 1.00 90.69 119 PHE A O 1
ATOM 930 N N . GLN A 1 120 ? -14.535 5.735 7.677 1.00 91.88 120 GLN A N 1
ATOM 931 C CA . GLN A 1 120 ? -14.167 7.076 8.152 1.00 91.88 120 GLN A CA 1
ATOM 932 C C . GLN A 1 120 ? -12.920 7.088 9.050 1.00 91.88 120 GLN A C 1
ATOM 934 O O . GLN A 1 120 ? -12.263 8.120 9.152 1.00 91.88 120 GLN A O 1
ATOM 939 N N . GLN A 1 121 ? -12.626 5.987 9.746 1.00 91.88 121 GLN A N 1
ATOM 940 C CA . GLN A 1 121 ? -11.498 5.887 10.683 1.00 91.88 121 GLN A CA 1
ATOM 941 C C . GLN A 1 121 ? -10.261 5.265 10.034 1.00 91.88 121 GLN A C 1
ATOM 943 O O . GLN A 1 121 ? -9.145 5.579 10.440 1.00 91.88 121 GLN A O 1
ATOM 948 N N . ILE A 1 122 ? -10.461 4.445 9.000 1.00 95.12 122 ILE A N 1
ATOM 949 C CA . ILE A 1 122 ? -9.393 3.765 8.261 1.00 95.12 122 ILE A CA 1
ATOM 950 C C . ILE A 1 122 ? -8.296 4.730 7.781 1.00 95.12 122 ILE A C 1
ATOM 952 O O . ILE A 1 122 ? -7.135 4.442 8.062 1.00 95.12 122 ILE A O 1
ATOM 956 N N . PRO A 1 123 ? -8.591 5.885 7.142 1.00 94.56 123 PRO A N 1
ATOM 957 C CA . PRO A 1 123 ? -7.535 6.802 6.710 1.00 94.56 123 PRO A CA 1
ATOM 958 C C . PRO A 1 123 ? -6.752 7.397 7.883 1.00 94.56 123 PRO A C 1
ATOM 960 O O . PRO A 1 123 ? -5.540 7.528 7.806 1.00 94.56 123 PRO A O 1
ATOM 963 N N . ILE A 1 124 ? -7.428 7.708 8.995 1.00 93.06 124 ILE A N 1
ATOM 964 C CA . ILE A 1 124 ? -6.804 8.329 10.174 1.00 93.06 124 ILE A CA 1
ATOM 965 C C . ILE A 1 124 ? -5.792 7.368 10.801 1.00 93.06 124 ILE A C 1
ATOM 967 O O . ILE A 1 124 ? -4.645 7.733 11.048 1.00 93.06 124 ILE A O 1
ATOM 971 N N . VAL A 1 125 ? -6.218 6.126 11.042 1.00 95.06 125 VAL A N 1
ATOM 972 C CA . VAL A 1 125 ? -5.345 5.091 11.607 1.00 95.06 125 VAL A CA 1
ATOM 973 C C . VAL A 1 125 ? -4.286 4.668 10.591 1.00 95.06 125 VAL A C 1
ATOM 975 O O . VAL A 1 125 ? -3.152 4.422 10.979 1.00 95.06 125 VAL A O 1
ATOM 978 N N . GLY A 1 126 ? -4.625 4.639 9.299 1.00 96.31 126 GLY A N 1
ATOM 979 C CA . GLY A 1 126 ? -3.698 4.324 8.214 1.00 96.31 126 GLY A CA 1
ATOM 980 C C . GLY A 1 126 ? -2.536 5.312 8.136 1.00 96.31 126 GLY A C 1
ATOM 981 O O . GLY A 1 126 ? -1.387 4.886 8.094 1.00 96.31 126 GLY A O 1
ATOM 982 N N . THR A 1 127 ? -2.803 6.619 8.217 1.00 94.81 127 THR A N 1
ATOM 983 C CA . THR A 1 127 ? -1.747 7.643 8.265 1.00 94.81 127 THR A CA 1
ATOM 984 C C . THR A 1 127 ? -0.858 7.486 9.500 1.00 94.81 127 THR A C 1
ATOM 986 O O . THR A 1 127 ? 0.363 7.569 9.385 1.00 94.81 127 THR A O 1
ATOM 989 N N . LEU A 1 128 ? -1.438 7.216 10.675 1.00 94.62 128 LEU A N 1
ATOM 990 C CA . LEU A 1 128 ? -0.659 7.010 11.902 1.00 94.62 128 LEU A CA 1
ATOM 991 C C . LEU A 1 128 ? 0.201 5.738 11.831 1.00 94.62 128 LEU A C 1
ATOM 993 O O . LEU A 1 128 ? 1.363 5.746 12.240 1.00 94.62 128 LEU A O 1
ATOM 997 N N . LEU A 1 129 ? -0.356 4.653 11.290 1.00 96.88 129 LEU A N 1
ATOM 998 C CA . LEU A 1 129 ? 0.366 3.410 11.043 1.00 96.88 129 LEU A CA 1
ATOM 999 C C . LEU A 1 129 ? 1.517 3.633 10.062 1.00 96.88 129 LEU A C 1
ATOM 1001 O O . LEU A 1 129 ? 2.632 3.197 10.340 1.00 96.88 129 LEU A O 1
ATOM 1005 N N . ALA A 1 130 ? 1.270 4.345 8.961 1.00 96.19 130 ALA A N 1
ATOM 1006 C CA . ALA A 1 130 ? 2.301 4.710 8.002 1.00 96.19 130 ALA A CA 1
ATOM 1007 C C . ALA A 1 130 ? 3.420 5.503 8.678 1.00 96.19 130 ALA A C 1
ATOM 1009 O O . ALA A 1 130 ? 4.576 5.097 8.610 1.00 96.19 130 ALA A O 1
ATOM 1010 N N . GLU A 1 131 ? 3.093 6.558 9.428 1.00 94.06 131 GLU A N 1
ATOM 1011 C CA . GLU A 1 131 ? 4.087 7.329 10.180 1.00 94.06 131 GLU A CA 1
ATOM 1012 C C . GLU A 1 131 ? 4.923 6.444 11.118 1.00 94.06 131 GLU A C 1
ATOM 1014 O O . GLU A 1 131 ? 6.148 6.591 11.203 1.00 94.06 131 GLU A O 1
ATOM 1019 N N . ARG A 1 132 ? 4.282 5.492 11.805 1.00 94.88 132 ARG A N 1
ATOM 1020 C CA . ARG A 1 132 ? 4.990 4.573 12.695 1.00 94.88 132 ARG A CA 1
ATOM 1021 C C . ARG A 1 132 ? 5.869 3.571 11.967 1.00 94.88 132 ARG A C 1
ATOM 1023 O O . ARG A 1 132 ? 6.987 3.367 12.432 1.00 94.88 132 ARG A O 1
ATOM 1030 N N . LEU A 1 133 ? 5.425 3.004 10.851 1.00 95.94 133 LEU A N 1
ATOM 1031 C CA . LEU A 1 133 ? 6.208 2.051 10.058 1.00 95.94 133 LEU A CA 1
ATOM 1032 C C . LEU A 1 133 ? 7.432 2.687 9.400 1.00 95.94 133 LEU A C 1
ATOM 1034 O O . LEU A 1 133 ? 8.453 2.022 9.255 1.00 95.94 133 LEU A O 1
ATOM 1038 N N . ARG A 1 134 ? 7.369 3.979 9.071 1.00 93.69 134 ARG A N 1
ATOM 1039 C CA . ARG A 1 134 ? 8.527 4.738 8.575 1.00 93.69 134 ARG A CA 1
ATOM 1040 C C . ARG A 1 134 ? 9.632 4.846 9.626 1.00 93.69 134 ARG A C 1
ATOM 1042 O O . ARG A 1 134 ? 10.808 4.706 9.317 1.00 93.69 134 ARG A O 1
ATOM 1049 N N . LYS A 1 135 ? 9.251 5.076 10.889 1.00 92.94 135 LYS A N 1
ATOM 1050 C CA . LYS A 1 135 ? 10.184 5.233 12.023 1.00 92.94 135 LYS A CA 1
ATOM 1051 C C . LYS A 1 135 ? 10.640 3.892 12.601 1.00 92.94 135 LYS A C 1
ATOM 1053 O O . LYS A 1 135 ? 11.775 3.759 13.054 1.00 92.94 135 LYS A O 1
ATOM 1058 N N . HIS A 1 136 ? 9.738 2.918 12.629 1.00 95.44 136 HIS A N 1
ATOM 1059 C CA . HIS A 1 136 ? 9.950 1.586 13.181 1.00 95.44 136 HIS A CA 1
ATOM 1060 C C . HIS A 1 136 ? 9.354 0.548 12.225 1.00 95.44 136 HIS A C 1
ATOM 1062 O O . HIS A 1 136 ? 8.216 0.118 12.430 1.00 95.44 136 HIS A O 1
ATOM 1068 N N . PRO A 1 137 ? 10.100 0.159 11.176 1.00 95.50 137 PRO A N 1
ATOM 1069 C CA . PRO A 1 137 ? 9.665 -0.889 10.267 1.00 95.50 137 PRO A CA 1
ATOM 1070 C C . PRO A 1 137 ? 9.352 -2.177 11.030 1.00 95.50 137 PRO A C 1
ATOM 1072 O O . PRO A 1 137 ? 10.121 -2.601 11.896 1.00 95.50 137 PRO A O 1
ATOM 1075 N N . ASP A 1 138 ? 8.218 -2.791 10.704 1.00 97.94 138 ASP A N 1
ATOM 1076 C CA . ASP A 1 138 ? 7.768 -4.038 11.314 1.00 97.94 138 ASP A CA 1
ATOM 1077 C C . ASP A 1 138 ? 7.444 -5.056 10.206 1.00 97.94 138 ASP A C 1
ATOM 1079 O O . ASP A 1 138 ? 6.386 -4.962 9.575 1.00 97.94 138 ASP A O 1
ATOM 1083 N N . PRO A 1 139 ? 8.339 -6.033 9.949 1.00 97.62 139 PRO A N 1
ATOM 1084 C CA . PRO A 1 139 ? 8.149 -7.045 8.910 1.00 97.62 139 PRO A CA 1
ATOM 1085 C C . PRO A 1 139 ? 6.837 -7.825 9.033 1.00 97.62 139 PRO A C 1
ATOM 1087 O O . PRO A 1 139 ? 6.280 -8.245 8.020 1.00 97.62 139 PRO A O 1
ATOM 1090 N N . ALA A 1 140 ? 6.317 -8.008 10.252 1.00 97.94 140 ALA A N 1
ATOM 1091 C CA . ALA A 1 140 ? 5.067 -8.732 10.455 1.00 97.94 140 ALA A CA 1
ATOM 1092 C C . ALA A 1 140 ? 3.864 -7.957 9.900 1.00 97.94 140 ALA A C 1
ATOM 1094 O O . ALA A 1 140 ? 2.937 -8.567 9.371 1.00 97.94 140 ALA A O 1
ATOM 1095 N N . VAL A 1 141 ? 3.891 -6.622 9.972 1.00 98.50 141 VAL A N 1
ATOM 1096 C CA . VAL A 1 141 ? 2.833 -5.773 9.405 1.00 98.50 141 VAL A CA 1
ATOM 1097 C C . VAL A 1 141 ? 2.870 -5.817 7.879 1.00 98.50 141 VAL A C 1
ATOM 1099 O O . VAL A 1 141 ? 1.836 -6.015 7.247 1.00 98.50 141 VAL A O 1
ATOM 1102 N N . TYR A 1 142 ? 4.058 -5.711 7.279 1.00 98.44 142 TYR A N 1
ATOM 1103 C CA . TYR A 1 142 ? 4.219 -5.846 5.829 1.00 98.44 142 TYR A CA 1
ATOM 1104 C C . TYR A 1 142 ? 3.753 -7.215 5.327 1.00 98.44 142 TYR A C 1
ATOM 1106 O O . TYR A 1 142 ? 3.056 -7.287 4.314 1.00 98.44 142 TYR A O 1
ATOM 1114 N N . GLN A 1 143 ? 4.080 -8.292 6.046 1.00 98.00 143 GLN A N 1
ATOM 1115 C CA . GLN A 1 143 ? 3.581 -9.623 5.712 1.00 98.00 143 GLN A CA 1
ATOM 1116 C C . GLN A 1 143 ? 2.054 -9.698 5.831 1.00 98.00 143 GLN A C 1
ATOM 1118 O O . GLN A 1 143 ? 1.411 -10.233 4.936 1.00 98.00 143 GLN A O 1
ATOM 1123 N N . GLY A 1 144 ? 1.462 -9.104 6.874 1.00 97.88 144 GLY A N 1
ATOM 1124 C CA . GLY A 1 144 ? 0.007 -9.032 7.031 1.00 97.88 144 GLY A CA 1
ATOM 1125 C C . GLY A 1 144 ? -0.688 -8.317 5.867 1.00 97.88 144 GLY A C 1
ATOM 1126 O O . GLY A 1 144 ? -1.709 -8.794 5.371 1.00 97.88 144 GLY A O 1
ATOM 1127 N N . ILE A 1 145 ? -0.108 -7.219 5.370 1.00 98.00 145 ILE A N 1
ATOM 1128 C CA . ILE A 1 145 ? -0.612 -6.514 4.181 1.00 98.00 145 ILE A CA 1
ATOM 1129 C C . ILE A 1 145 ? -0.567 -7.427 2.948 1.00 98.00 145 ILE A C 1
ATOM 1131 O O . ILE A 1 145 ? -1.571 -7.557 2.242 1.00 98.00 145 ILE A O 1
ATOM 1135 N N . ALA A 1 146 ? 0.569 -8.087 2.707 1.00 96.50 146 ALA A N 1
ATOM 1136 C CA . ALA A 1 146 ? 0.737 -8.998 1.578 1.00 96.50 146 ALA A CA 1
ATOM 1137 C C . ALA A 1 146 ? -0.245 -10.182 1.645 1.00 96.50 146 ALA A C 1
ATOM 1139 O O . ALA A 1 146 ? -0.882 -10.517 0.643 1.00 96.50 146 ALA A O 1
ATOM 1140 N N . ASP A 1 147 ? -0.427 -10.766 2.833 1.00 96.50 147 ASP A N 1
ATOM 1141 C CA . ASP A 1 147 ? -1.350 -11.875 3.071 1.00 96.50 147 ASP A CA 1
ATOM 1142 C C . ASP A 1 147 ? -2.800 -11.470 2.775 1.00 96.50 147 ASP A C 1
ATOM 1144 O O . ASP A 1 147 ? -3.533 -12.234 2.146 1.00 96.50 147 ASP A O 1
ATOM 1148 N N . LEU A 1 148 ? -3.228 -10.267 3.178 1.00 96.00 148 LEU A N 1
ATOM 1149 C CA . LEU A 1 148 ? -4.564 -9.755 2.856 1.00 96.00 148 LEU A CA 1
ATOM 1150 C C . LEU A 1 148 ? -4.737 -9.496 1.356 1.00 96.00 148 LEU A C 1
ATOM 1152 O O . LEU A 1 148 ? -5.773 -9.850 0.794 1.00 96.00 148 LEU A O 1
ATOM 1156 N N . LEU A 1 149 ? -3.738 -8.923 0.681 1.00 95.56 149 LEU A N 1
ATOM 1157 C CA . LEU A 1 149 ? -3.796 -8.663 -0.762 1.00 95.56 149 LEU A CA 1
ATOM 1158 C C . LEU A 1 149 ? -3.869 -9.952 -1.594 1.00 95.56 149 LEU A C 1
ATOM 1160 O O . LEU A 1 149 ? -4.581 -9.990 -2.606 1.00 95.56 149 LEU A O 1
ATOM 1164 N N . ALA A 1 150 ? -3.196 -11.011 -1.139 1.00 94.06 150 ALA A N 1
ATOM 1165 C CA . ALA A 1 150 ? -3.198 -12.327 -1.772 1.00 94.06 150 ALA A CA 1
ATOM 1166 C C . ALA A 1 150 ? -4.520 -13.094 -1.593 1.00 94.06 150 ALA A C 1
ATOM 1168 O O . ALA A 1 150 ? -4.778 -14.062 -2.313 1.00 94.06 150 ALA A O 1
ATOM 1169 N N . GLN A 1 151 ? -5.391 -12.689 -0.661 1.00 94.50 151 GLN A N 1
ATOM 1170 C CA . GLN A 1 151 ? -6.672 -13.366 -0.476 1.00 94.50 151 GLN A CA 1
ATOM 1171 C C . GLN A 1 151 ? -7.587 -13.150 -1.696 1.00 94.50 151 GLN A C 1
ATOM 1173 O O . GLN A 1 151 ? -7.792 -12.015 -2.138 1.00 94.50 151 GLN A O 1
ATOM 1178 N N . PRO A 1 152 ? -8.200 -14.214 -2.247 1.00 91.06 152 PRO A N 1
ATOM 1179 C CA . PRO A 1 152 ? -9.097 -14.085 -3.397 1.00 91.06 152 PRO A CA 1
ATOM 1180 C C . PRO A 1 152 ? -10.462 -13.490 -3.022 1.00 91.06 152 PRO A C 1
ATOM 1182 O O . PRO A 1 152 ? -11.128 -12.911 -3.871 1.00 91.06 152 PRO A O 1
ATOM 1185 N N . ASN A 1 153 ? -10.875 -13.622 -1.757 1.00 92.31 153 ASN A N 1
ATOM 1186 C CA . ASN A 1 153 ? -12.226 -13.277 -1.295 1.00 92.31 153 ASN A CA 1
ATOM 1187 C C . ASN A 1 153 ? -12.329 -11.897 -0.630 1.00 92.31 153 ASN A C 1
ATOM 1189 O O . ASN A 1 153 ? -13.415 -11.512 -0.200 1.00 92.31 153 ASN A O 1
ATOM 1193 N N . ILE A 1 154 ? -11.223 -11.165 -0.496 1.00 93.19 154 ILE A N 1
ATOM 1194 C CA . ILE A 1 154 ? -11.264 -9.807 0.045 1.00 93.19 154 ILE A CA 1
ATOM 1195 C C . ILE A 1 154 ? -11.847 -8.858 -1.014 1.00 93.19 154 ILE A C 1
ATOM 1197 O O . ILE A 1 154 ? -11.544 -8.965 -2.205 1.00 93.19 154 ILE A O 1
ATOM 1201 N N . ALA A 1 155 ? -12.703 -7.936 -0.576 1.00 93.06 155 ALA A N 1
ATOM 1202 C CA . ALA A 1 155 ? -13.346 -6.964 -1.453 1.00 93.06 155 ALA A CA 1
ATOM 1203 C C . ALA A 1 155 ? -12.307 -6.086 -2.175 1.00 93.06 155 ALA A C 1
ATOM 1205 O O . ALA A 1 155 ? -11.274 -5.729 -1.598 1.00 93.06 155 ALA A O 1
ATOM 1206 N N . ALA A 1 156 ? -12.584 -5.715 -3.428 1.00 92.88 156 ALA A N 1
ATOM 1207 C CA . ALA A 1 156 ? -11.666 -4.919 -4.242 1.00 92.88 156 ALA A CA 1
ATOM 1208 C C . ALA A 1 156 ? -11.372 -3.550 -3.603 1.00 92.88 156 ALA A C 1
ATOM 1210 O O . ALA A 1 156 ? -10.244 -3.069 -3.657 1.00 92.88 156 ALA A O 1
ATOM 1211 N N . GLU A 1 157 ? -12.362 -2.963 -2.931 1.00 93.88 157 GLU A N 1
ATOM 1212 C CA . GLU A 1 157 ? -12.243 -1.709 -2.189 1.00 93.88 157 GLU A CA 1
ATOM 1213 C C . GLU A 1 157 ? -11.244 -1.835 -1.034 1.00 93.88 157 GLU A C 1
ATOM 1215 O O . GLU A 1 157 ? -10.418 -0.950 -0.823 1.00 93.88 157 GLU A O 1
ATOM 1220 N N . ASN A 1 158 ? -11.261 -2.964 -0.323 1.00 95.31 158 ASN A N 1
ATOM 1221 C CA . ASN A 1 158 ? -10.316 -3.227 0.760 1.00 95.31 158 ASN A CA 1
ATOM 1222 C C . ASN A 1 158 ? -8.897 -3.438 0.216 1.00 95.31 158 ASN A C 1
ATOM 1224 O O . ASN A 1 158 ? -7.941 -2.950 0.816 1.00 95.31 158 ASN A O 1
ATOM 1228 N N . LYS A 1 159 ? -8.743 -4.095 -0.945 1.00 95.88 159 LYS A N 1
ATOM 1229 C CA . LYS A 1 159 ? -7.438 -4.182 -1.623 1.00 95.88 159 LYS A CA 1
ATOM 1230 C C . LYS A 1 159 ? -6.923 -2.809 -2.047 1.00 95.88 159 LYS A C 1
ATOM 1232 O O . LYS A 1 159 ? -5.745 -2.526 -1.864 1.00 95.88 159 LYS A O 1
ATOM 1237 N N . ALA A 1 160 ? -7.796 -1.946 -2.564 1.00 96.12 160 ALA A N 1
ATOM 1238 C CA . ALA A 1 160 ? -7.430 -0.580 -2.926 1.00 96.12 160 ALA A CA 1
ATOM 1239 C C . ALA A 1 160 ? -6.936 0.213 -1.710 1.00 96.12 160 ALA A C 1
ATOM 1241 O O . ALA A 1 160 ? -5.881 0.835 -1.773 1.00 96.12 160 ALA A O 1
ATOM 1242 N N . ILE A 1 161 ? -7.639 0.104 -0.580 1.00 96.94 161 ILE A N 1
ATOM 1243 C CA . ILE A 1 161 ? -7.244 0.722 0.691 1.00 96.94 161 ILE A CA 1
ATOM 1244 C C . ILE A 1 161 ? -5.867 0.214 1.168 1.00 96.94 161 ILE A C 1
ATOM 1246 O O . ILE A 1 161 ? -5.059 1.005 1.651 1.00 96.94 161 ILE A O 1
ATOM 1250 N N . LEU A 1 162 ? -5.582 -1.085 1.031 1.00 97.69 162 LEU A N 1
ATOM 1251 C CA . LEU A 1 162 ? -4.277 -1.671 1.372 1.00 97.69 162 LEU A CA 1
ATOM 1252 C C . LEU A 1 162 ? -3.152 -1.149 0.463 1.00 97.69 162 LEU A C 1
ATOM 1254 O O . LEU A 1 162 ? -2.070 -0.827 0.946 1.00 97.69 162 LEU A O 1
ATOM 1258 N N . ILE A 1 163 ? -3.409 -1.028 -0.842 1.00 97.62 163 ILE A N 1
ATOM 1259 C CA . ILE A 1 163 ? -2.449 -0.476 -1.811 1.00 97.62 163 ILE A CA 1
ATOM 1260 C C . ILE A 1 163 ? -2.189 1.012 -1.540 1.00 97.62 163 ILE A C 1
ATOM 1262 O O . ILE A 1 163 ? -1.040 1.452 -1.570 1.00 97.62 163 ILE A O 1
ATOM 1266 N N . ASP A 1 164 ? -3.234 1.780 -1.226 1.00 96.81 164 ASP A N 1
ATOM 1267 C CA . ASP A 1 164 ? -3.097 3.178 -0.811 1.00 96.81 164 ASP A CA 1
ATOM 1268 C C . ASP A 1 164 ? -2.274 3.297 0.477 1.00 96.81 164 ASP A C 1
ATOM 1270 O O . ASP A 1 164 ? -1.401 4.160 0.564 1.00 96.81 164 ASP A O 1
ATOM 1274 N N . LEU A 1 165 ? -2.490 2.404 1.450 1.00 97.62 165 LEU A N 1
ATOM 1275 C CA . LEU A 1 165 ? -1.685 2.349 2.668 1.00 97.62 165 LEU A CA 1
ATOM 1276 C C . LEU A 1 165 ? -0.207 2.066 2.357 1.00 97.62 165 LEU A C 1
ATOM 1278 O O . LEU A 1 165 ? 0.642 2.731 2.935 1.00 97.62 165 LEU A O 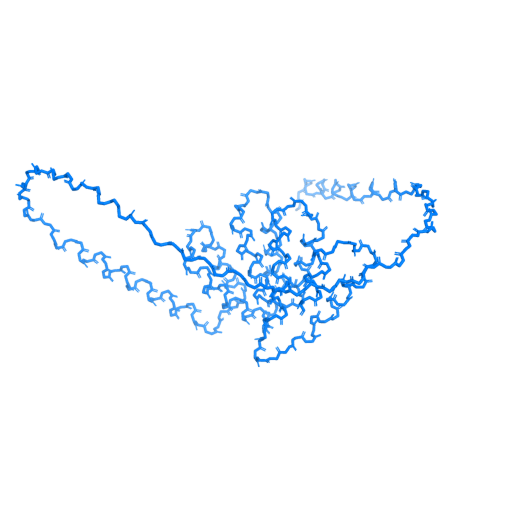1
ATOM 1282 N N . LEU A 1 166 ? 0.124 1.147 1.442 1.00 97.75 166 LEU A N 1
ATOM 1283 C CA . LEU A 1 166 ? 1.516 0.913 1.020 1.00 97.75 166 LEU A CA 1
ATOM 1284 C C . LEU A 1 166 ? 2.146 2.164 0.391 1.00 97.75 166 LEU A C 1
ATOM 1286 O O . LEU A 1 166 ? 3.271 2.526 0.734 1.00 97.75 166 LEU A O 1
ATOM 1290 N N . GLY A 1 167 ? 1.410 2.852 -0.488 1.00 96.38 167 GLY A N 1
ATOM 1291 C CA . GLY A 1 167 ? 1.863 4.109 -1.091 1.00 96.38 167 GLY A CA 1
ATOM 1292 C C . GLY A 1 167 ? 2.089 5.210 -0.054 1.00 96.38 167 GLY A C 1
ATOM 1293 O O . GLY A 1 167 ? 3.050 5.968 -0.153 1.00 96.38 167 GLY A O 1
ATOM 1294 N N . GLU A 1 168 ? 1.243 5.265 0.976 1.00 95.62 168 GLU A N 1
ATOM 1295 C CA . GLU A 1 168 ? 1.423 6.160 2.115 1.00 95.62 168 GLU A CA 1
ATOM 1296 C C . GLU A 1 168 ? 2.633 5.735 2.959 1.00 95.62 168 GLU A C 1
ATOM 1298 O O . GLU A 1 168 ? 3.480 6.569 3.258 1.00 95.62 168 GLU A O 1
ATOM 1303 N N . ILE A 1 169 ? 2.783 4.453 3.312 1.00 96.19 169 ILE A N 1
ATOM 1304 C CA . ILE A 1 169 ? 3.918 3.953 4.106 1.00 96.19 169 ILE A CA 1
ATOM 1305 C C . ILE A 1 169 ? 5.246 4.281 3.442 1.00 96.19 169 ILE A C 1
ATOM 1307 O O . ILE A 1 169 ? 6.156 4.584 4.199 1.00 96.19 169 ILE A O 1
ATOM 1311 N N . ALA A 1 170 ? 5.328 4.229 2.103 1.00 95.19 170 ALA A N 1
ATOM 1312 C CA . ALA A 1 170 ? 6.417 4.684 1.223 1.00 95.19 170 ALA A CA 1
ATOM 1313 C C . ALA A 1 170 ? 7.856 4.277 1.643 1.00 95.19 170 ALA A C 1
ATOM 1315 O O . ALA A 1 170 ? 8.821 4.961 1.326 1.00 95.19 170 ALA A O 1
ATOM 1316 N N . THR A 1 171 ? 8.025 3.179 2.389 1.00 95.56 171 THR A N 1
ATOM 1317 C CA . THR A 1 171 ? 9.330 2.615 2.794 1.00 95.56 171 THR A CA 1
ATOM 1318 C C . THR A 1 171 ? 9.874 1.665 1.720 1.00 95.56 171 THR A C 1
ATOM 1320 O O . THR A 1 171 ? 9.107 1.265 0.840 1.00 95.56 171 THR A O 1
ATOM 1323 N N . PRO A 1 172 ? 11.149 1.225 1.792 1.00 96.00 172 PRO A N 1
ATOM 1324 C CA . PRO A 1 172 ? 11.670 0.205 0.879 1.00 96.00 172 PRO A CA 1
ATOM 1325 C C . PRO A 1 172 ? 10.813 -1.071 0.832 1.00 96.00 172 PRO A C 1
ATOM 1327 O O . PRO A 1 172 ? 10.458 -1.523 -0.251 1.00 96.00 172 PRO A O 1
ATOM 1330 N N . ASP A 1 173 ? 10.381 -1.590 1.988 1.00 97.12 173 ASP A N 1
ATOM 1331 C CA . ASP A 1 173 ? 9.524 -2.785 2.052 1.00 97.12 173 ASP A CA 1
ATOM 1332 C C . ASP A 1 173 ? 8.154 -2.558 1.387 1.00 97.12 173 ASP A C 1
ATOM 1334 O O . ASP A 1 173 ? 7.640 -3.430 0.682 1.00 97.12 173 ASP A O 1
ATOM 1338 N N . ALA A 1 174 ? 7.548 -1.379 1.584 1.00 97.44 174 ALA A N 1
ATOM 1339 C CA . ALA A 1 174 ? 6.274 -1.042 0.952 1.00 97.44 174 ALA A CA 1
ATOM 1340 C C . ALA A 1 174 ? 6.416 -0.865 -0.567 1.00 97.44 174 ALA A C 1
ATOM 1342 O O . ALA A 1 174 ? 5.570 -1.332 -1.333 1.00 97.44 174 ALA A O 1
ATOM 1343 N N . LEU A 1 175 ? 7.497 -0.212 -0.997 1.00 97.44 175 LEU A N 1
ATOM 1344 C CA . LEU A 1 175 ? 7.838 -0.025 -2.400 1.00 97.44 175 LEU A CA 1
ATOM 1345 C C . LEU A 1 175 ? 8.036 -1.370 -3.105 1.00 97.44 175 LEU A C 1
ATOM 1347 O O . LEU A 1 175 ? 7.464 -1.586 -4.172 1.00 97.44 175 LEU A O 1
ATOM 1351 N N . ASP A 1 176 ? 8.784 -2.289 -2.497 1.00 97.06 176 ASP A N 1
ATOM 1352 C CA . ASP A 1 176 ? 9.013 -3.622 -3.053 1.00 97.06 176 ASP A CA 1
ATOM 1353 C C . ASP A 1 176 ? 7.696 -4.383 -3.248 1.00 97.06 176 ASP A C 1
ATOM 1355 O O . ASP A 1 176 ? 7.485 -5.004 -4.294 1.00 97.06 176 ASP A O 1
ATOM 1359 N N . GLN A 1 177 ? 6.761 -4.293 -2.295 1.00 97.38 177 GLN A N 1
ATOM 1360 C CA . GLN A 1 177 ? 5.428 -4.881 -2.465 1.00 97.38 177 GLN A CA 1
ATOM 1361 C C . GLN A 1 177 ? 4.657 -4.255 -3.629 1.00 97.38 177 GLN A C 1
ATOM 1363 O O . GLN A 1 177 ? 4.080 -4.984 -4.434 1.00 97.38 177 GLN A O 1
ATOM 1368 N N . LEU A 1 178 ? 4.672 -2.927 -3.763 1.00 96.94 178 LEU A N 1
ATOM 1369 C CA . LEU A 1 178 ? 4.007 -2.238 -4.871 1.00 96.94 178 LEU A CA 1
ATOM 1370 C C . LEU A 1 178 ? 4.611 -2.603 -6.234 1.00 96.94 178 LEU A C 1
ATOM 1372 O O . LEU A 1 178 ? 3.869 -2.860 -7.183 1.00 96.94 178 LEU A O 1
ATOM 1376 N N . ILE A 1 179 ? 5.941 -2.684 -6.327 1.00 96.19 179 ILE A N 1
ATOM 1377 C CA . ILE A 1 179 ? 6.645 -3.138 -7.532 1.00 96.19 179 ILE A CA 1
ATOM 1378 C C . ILE A 1 179 ? 6.239 -4.576 -7.869 1.00 96.19 179 ILE A C 1
ATOM 1380 O O . ILE A 1 179 ? 5.962 -4.880 -9.029 1.00 96.19 179 ILE A O 1
ATOM 1384 N N . ASN A 1 180 ? 6.185 -5.463 -6.873 1.00 94.94 180 ASN A N 1
ATOM 1385 C CA . ASN A 1 180 ? 5.802 -6.858 -7.079 1.00 94.94 180 ASN A CA 1
ATOM 1386 C C . ASN A 1 180 ? 4.347 -6.990 -7.547 1.00 94.94 180 ASN A C 1
ATOM 1388 O O . ASN A 1 180 ? 4.089 -7.716 -8.507 1.00 94.94 180 ASN A O 1
ATOM 1392 N N . LEU A 1 181 ? 3.415 -6.245 -6.946 1.00 94.94 181 LEU A N 1
ATOM 1393 C CA . LEU A 1 181 ? 2.012 -6.208 -7.375 1.00 94.94 181 LEU A CA 1
ATOM 1394 C C . LEU A 1 181 ? 1.877 -5.729 -8.823 1.00 94.94 181 LEU A C 1
ATOM 1396 O O . LEU A 1 181 ? 1.157 -6.335 -9.613 1.00 94.94 181 LEU A O 1
ATOM 1400 N N . ALA A 1 182 ? 2.618 -4.683 -9.195 1.00 94.62 182 ALA A N 1
ATOM 1401 C CA . ALA A 1 182 ? 2.590 -4.144 -10.549 1.00 94.62 182 ALA A CA 1
ATOM 1402 C C . ALA A 1 182 ? 3.235 -5.073 -11.599 1.00 94.62 182 ALA A C 1
ATOM 1404 O O . ALA A 1 182 ? 2.980 -4.919 -12.789 1.00 94.62 182 ALA A O 1
ATOM 1405 N N . LYS A 1 183 ? 4.046 -6.052 -11.180 1.00 91.44 183 LYS A N 1
ATOM 1406 C CA . LYS A 1 183 ? 4.650 -7.054 -12.074 1.00 91.44 183 LYS A CA 1
ATOM 1407 C C . LYS A 1 183 ? 3.806 -8.313 -12.245 1.00 91.44 183 LYS A C 1
ATOM 1409 O O . LYS A 1 183 ? 3.878 -8.949 -13.292 1.00 91.44 183 LYS A O 1
ATOM 1414 N N . GLN A 1 184 ? 3.064 -8.716 -11.215 1.00 85.50 184 GLN A N 1
ATOM 1415 C CA . GLN A 1 184 ? 2.401 -10.022 -11.187 1.00 85.50 184 GLN A CA 1
ATOM 1416 C C . GLN A 1 184 ? 1.095 -10.067 -11.984 1.00 85.50 184 GLN A C 1
ATOM 1418 O O . GLN A 1 184 ? 0.765 -11.118 -12.528 1.00 85.50 184 GLN A O 1
ATOM 1423 N N . GLU A 1 185 ? 0.350 -8.963 -12.067 1.00 76.81 185 GLU A N 1
ATOM 1424 C CA . GLU A 1 185 ? -1.025 -9.012 -12.571 1.00 76.81 185 GLU A CA 1
ATOM 1425 C C . GLU A 1 185 ? -1.393 -7.830 -13.487 1.00 76.81 185 GLU A C 1
ATOM 1427 O O . GLU A 1 185 ? -2.281 -7.053 -13.156 1.00 76.81 185 GLU A O 1
ATOM 1432 N N . ILE A 1 186 ? -0.766 -7.696 -14.661 1.00 78.38 186 ILE A N 1
ATOM 1433 C CA . ILE A 1 186 ? -1.030 -6.576 -15.600 1.00 78.38 186 ILE A CA 1
ATOM 1434 C C . ILE A 1 186 ? -2.532 -6.404 -15.923 1.00 78.38 186 ILE A C 1
ATOM 1436 O O . ILE A 1 186 ? -3.024 -5.281 -16.016 1.00 78.38 186 ILE A O 1
ATOM 1440 N N . ASP A 1 187 ? -3.284 -7.504 -16.032 1.00 79.44 187 ASP A N 1
ATOM 1441 C CA . ASP A 1 187 ? -4.725 -7.477 -16.335 1.00 79.44 187 ASP A CA 1
ATOM 1442 C C . ASP A 1 187 ? -5.624 -7.275 -15.097 1.00 79.44 187 ASP A C 1
ATOM 1444 O O . ASP A 1 187 ? -6.853 -7.237 -15.203 1.00 79.44 187 ASP A O 1
ATOM 1448 N N . SER A 1 188 ? -5.040 -7.160 -13.902 1.00 86.94 188 SER A N 1
ATOM 1449 C CA . SER A 1 188 ? -5.785 -7.010 -12.654 1.00 86.94 188 SER A CA 1
ATOM 1450 C C . SER A 1 188 ? -6.143 -5.550 -12.388 1.00 86.94 188 SER A C 1
ATOM 1452 O O . SER A 1 188 ? -5.324 -4.651 -12.586 1.00 86.94 188 SER A O 1
ATOM 1454 N N . PRO A 1 189 ? -7.332 -5.270 -11.827 1.00 86.94 189 PRO A N 1
ATOM 1455 C CA . PRO A 1 189 ? -7.651 -3.944 -11.303 1.00 86.94 189 PRO A CA 1
ATOM 1456 C C . PRO A 1 189 ? -6.612 -3.427 -10.293 1.00 86.94 189 PRO A C 1
ATOM 1458 O O . PRO A 1 189 ? -6.435 -2.218 -10.152 1.00 86.94 189 PRO A O 1
ATOM 1461 N N . LEU A 1 190 ? -5.905 -4.335 -9.607 1.00 92.31 190 LEU A N 1
ATOM 1462 C CA . LEU A 1 190 ? -4.860 -3.992 -8.644 1.00 92.31 190 LEU A CA 1
ATOM 1463 C C . LEU A 1 190 ? -3.615 -3.415 -9.301 1.00 92.31 190 LEU A C 1
ATOM 1465 O O . LEU A 1 190 ? -2.943 -2.600 -8.679 1.00 92.31 190 LEU A O 1
ATOM 1469 N N . TYR A 1 191 ? -3.328 -3.782 -10.548 1.00 95.06 191 TYR A N 1
ATOM 1470 C CA . TYR A 1 191 ? -2.168 -3.266 -11.260 1.00 95.06 191 TYR A CA 1
ATOM 1471 C C . TYR A 1 191 ? -2.269 -1.752 -11.453 1.00 95.06 191 TYR A C 1
ATOM 1473 O O . TYR A 1 191 ? -1.350 -1.027 -11.080 1.00 95.06 191 TYR A O 1
ATOM 1481 N N . ILE A 1 192 ? -3.419 -1.242 -11.906 1.00 95.31 192 ILE A N 1
ATOM 1482 C CA . ILE A 1 192 ? -3.620 0.208 -12.059 1.00 95.31 192 ILE A CA 1
ATOM 1483 C C . ILE A 1 192 ? -3.490 0.934 -10.715 1.00 95.31 192 ILE A C 1
ATOM 1485 O O . ILE A 1 192 ? -2.868 1.995 -10.646 1.00 95.31 192 ILE A O 1
ATOM 1489 N N . LEU A 1 193 ? -4.037 0.358 -9.643 1.00 96.00 193 LEU A N 1
ATOM 1490 C CA . LEU A 1 193 ? -3.930 0.929 -8.299 1.00 96.00 193 LEU A CA 1
ATOM 1491 C C . LEU A 1 193 ? -2.478 0.931 -7.802 1.00 96.00 193 LEU A C 1
ATOM 1493 O O . LEU A 1 193 ? -2.018 1.937 -7.261 1.00 96.00 193 LEU A O 1
ATOM 1497 N N . ALA A 1 194 ? -1.733 -0.150 -8.042 1.00 97.00 194 ALA A N 1
ATOM 1498 C CA . ALA A 1 194 ? -0.321 -0.251 -7.695 1.00 97.00 194 ALA A CA 1
ATOM 1499 C C . ALA A 1 194 ? 0.513 0.780 -8.467 1.00 97.00 194 ALA A C 1
ATOM 1501 O O . ALA A 1 194 ? 1.317 1.480 -7.857 1.00 97.00 194 ALA A O 1
ATOM 1502 N N . LEU A 1 195 ? 0.268 0.972 -9.769 1.00 96.88 195 LEU A N 1
ATOM 1503 C CA . LEU A 1 195 ? 0.935 2.015 -10.558 1.00 96.88 195 LEU A CA 1
ATOM 1504 C C . LEU A 1 195 ? 0.650 3.427 -10.037 1.00 96.88 195 LEU A C 1
ATOM 1506 O O . LEU A 1 195 ? 1.545 4.275 -10.007 1.00 96.88 195 LEU A O 1
ATOM 1510 N N . GLN A 1 196 ? -0.588 3.698 -9.617 1.00 96.31 196 GLN A N 1
ATOM 1511 C CA . GLN A 1 196 ? -0.964 4.985 -9.030 1.00 96.31 196 GLN A CA 1
ATOM 1512 C C . GLN A 1 196 ? -0.315 5.210 -7.664 1.00 96.31 196 GLN A C 1
ATOM 1514 O O . GLN A 1 196 ? 0.066 6.337 -7.349 1.00 96.31 196 GLN A O 1
ATOM 1519 N N . ALA A 1 197 ? -0.201 4.169 -6.839 1.00 96.56 197 ALA A N 1
ATOM 1520 C CA . ALA A 1 197 ? 0.520 4.230 -5.573 1.00 96.56 197 ALA A CA 1
ATOM 1521 C C . ALA A 1 197 ? 2.027 4.437 -5.797 1.00 96.56 197 ALA A C 1
ATOM 1523 O O . ALA A 1 197 ? 2.582 5.370 -5.225 1.00 96.56 197 ALA A O 1
ATOM 1524 N N . LEU A 1 198 ? 2.654 3.676 -6.705 1.00 96.44 198 LEU A N 1
ATOM 1525 C CA . LEU A 1 198 ? 4.054 3.860 -7.115 1.00 96.44 198 LEU A CA 1
ATOM 1526 C C . LEU A 1 198 ? 4.314 5.291 -7.580 1.00 96.44 198 LEU A C 1
ATOM 1528 O O . LEU A 1 198 ? 5.176 5.966 -7.045 1.00 96.44 198 LEU A O 1
ATOM 1532 N N . SER A 1 199 ? 3.491 5.805 -8.492 1.00 95.62 199 SER A N 1
ATOM 1533 C CA . SER A 1 199 ? 3.628 7.169 -9.021 1.00 95.62 199 SER A CA 1
ATOM 1534 C C . SER A 1 199 ? 3.530 8.278 -7.965 1.00 95.62 199 SER A C 1
ATOM 1536 O O . SER A 1 199 ? 3.913 9.409 -8.252 1.00 95.62 199 SER A O 1
ATOM 1538 N N . ARG A 1 200 ? 2.921 8.000 -6.804 1.00 94.00 200 ARG A N 1
ATOM 1539 C CA . ARG A 1 200 ? 2.759 8.943 -5.683 1.00 94.00 200 ARG A CA 1
ATOM 1540 C C . ARG A 1 200 ? 3.807 8.734 -4.592 1.00 94.00 200 ARG A C 1
ATOM 1542 O O . ARG A 1 200 ? 3.998 9.628 -3.775 1.00 94.00 200 ARG A O 1
ATOM 1549 N N . ILE A 1 201 ? 4.482 7.585 -4.572 1.00 92.81 201 ILE A N 1
ATOM 1550 C CA . ILE A 1 201 ? 5.440 7.226 -3.522 1.00 92.81 201 ILE A CA 1
ATOM 1551 C C . ILE A 1 201 ? 6.590 8.247 -3.448 1.00 92.81 201 ILE A C 1
ATOM 1553 O O . ILE A 1 201 ? 7.005 8.619 -2.357 1.00 92.81 201 ILE A O 1
ATOM 1557 N N . GLY A 1 202 ? 7.021 8.779 -4.599 1.00 84.12 202 GLY A N 1
ATOM 1558 C CA . GLY A 1 202 ? 8.040 9.831 -4.701 1.00 84.12 202 GLY A CA 1
ATOM 1559 C C . GLY A 1 202 ? 7.561 11.232 -4.307 1.00 84.12 202 GLY A C 1
ATOM 1560 O O . GLY A 1 202 ? 8.357 12.074 -3.884 1.00 84.12 202 GLY A O 1
ATOM 1561 N N . ASP A 1 203 ? 6.251 11.486 -4.391 1.00 87.88 203 ASP A N 1
ATOM 1562 C CA . ASP A 1 203 ? 5.642 12.744 -3.942 1.00 87.88 203 ASP A CA 1
ATOM 1563 C C . ASP A 1 203 ? 5.547 12.802 -2.404 1.00 87.88 203 ASP A C 1
ATOM 1565 O O . ASP A 1 203 ? 5.497 13.890 -1.817 1.00 87.88 203 ASP A O 1
ATOM 1569 N N . ASN A 1 204 ? 5.563 11.640 -1.741 1.00 84.06 204 ASN A N 1
ATOM 1570 C CA . ASN A 1 204 ? 5.471 11.497 -0.292 1.00 84.06 204 ASN A CA 1
ATOM 1571 C C . ASN A 1 204 ? 6.790 11.861 0.402 1.00 84.06 204 ASN A C 1
ATOM 1573 O O . ASN A 1 204 ? 7.541 11.023 0.895 1.00 84.06 204 ASN A O 1
ATOM 1577 N N . ARG A 1 205 ? 7.042 13.169 0.492 1.00 81.50 205 ARG A N 1
ATOM 1578 C CA . ARG A 1 205 ? 8.126 13.735 1.299 1.00 81.50 205 ARG A CA 1
ATOM 1579 C C . ARG A 1 205 ? 7.765 13.644 2.772 1.00 81.50 205 ARG A C 1
ATOM 1581 O O . ARG A 1 205 ? 6.877 14.361 3.239 1.00 81.50 205 ARG A O 1
ATOM 1588 N N . TRP A 1 206 ? 8.468 12.808 3.522 1.00 76.69 206 TRP A N 1
ATOM 1589 C CA . TRP A 1 206 ? 8.349 12.816 4.982 1.00 76.69 206 TRP A CA 1
ATOM 1590 C C . TRP A 1 206 ? 9.448 13.686 5.544 1.00 76.69 206 TRP A C 1
ATOM 1592 O O . TRP A 1 206 ? 10.553 13.719 5.010 1.00 76.69 206 TRP A O 1
ATOM 1602 N N . ASP A 1 207 ? 9.102 14.465 6.562 1.00 78.69 207 ASP A N 1
ATOM 1603 C CA . ASP A 1 207 ? 9.986 15.479 7.138 1.00 78.69 207 ASP A CA 1
ATOM 1604 C C . ASP A 1 207 ? 10.523 16.498 6.103 1.00 78.69 207 ASP A C 1
ATOM 1606 O O . ASP A 1 207 ? 11.491 17.210 6.348 1.00 78.69 207 ASP A O 1
ATOM 1610 N N . GLY A 1 208 ? 9.848 16.622 4.950 1.00 82.38 208 GLY A N 1
ATOM 1611 C CA . GLY A 1 208 ? 10.192 17.552 3.870 1.00 82.38 208 GLY A CA 1
ATOM 1612 C C . GLY A 1 208 ? 11.328 17.094 2.948 1.00 82.38 208 GLY A C 1
ATOM 1613 O O . GLY A 1 208 ? 11.643 17.808 1.991 1.00 82.38 208 GLY A O 1
ATOM 1614 N N . GLU A 1 209 ? 11.906 15.917 3.186 1.00 84.56 209 GLU A N 1
ATOM 1615 C CA . GLU A 1 209 ? 13.030 15.384 2.416 1.00 84.56 209 GLU A CA 1
ATOM 1616 C C . GLU A 1 209 ? 12.601 14.288 1.433 1.00 84.56 209 GLU A C 1
ATOM 1618 O O . GLU A 1 209 ? 11.510 13.724 1.519 1.00 84.56 209 GLU A O 1
ATOM 1623 N N . PHE A 1 210 ? 13.464 14.042 0.446 1.00 82.69 210 PHE A N 1
ATOM 1624 C CA . PHE A 1 210 ? 13.331 12.911 -0.463 1.00 82.69 210 PHE A CA 1
ATOM 1625 C C . PHE A 1 210 ? 14.076 11.703 0.113 1.00 82.69 210 PHE A C 1
ATOM 1627 O O . PHE A 1 210 ? 15.244 11.817 0.498 1.00 82.69 210 PHE A O 1
ATOM 1634 N N . HIS A 1 211 ? 13.411 10.554 0.100 1.00 85.62 211 HIS A N 1
ATOM 1635 C CA . HIS A 1 211 ? 13.882 9.298 0.682 1.00 85.62 211 HIS A CA 1
ATOM 1636 C C . HIS A 1 211 ? 14.836 8.579 -0.265 1.00 85.62 211 HIS A C 1
ATOM 1638 O O . HIS A 1 211 ? 14.439 7.789 -1.123 1.00 85.62 211 HIS A O 1
ATOM 1644 N N . LYS A 1 212 ? 16.130 8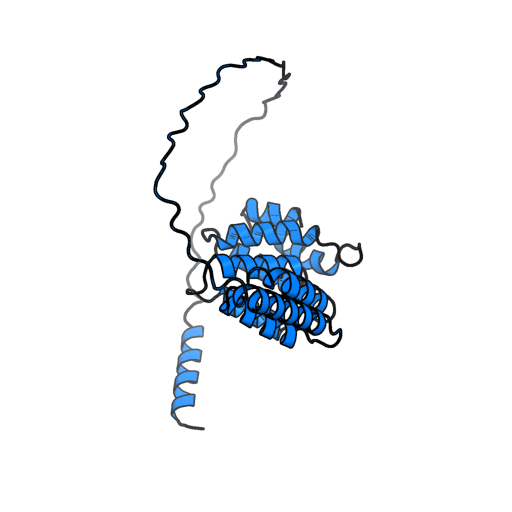.881 -0.129 1.00 90.56 212 LYS A N 1
ATOM 1645 C CA . LYS A 1 212 ? 17.202 8.314 -0.968 1.00 90.56 212 LYS A CA 1
ATOM 1646 C C . LYS A 1 212 ? 17.292 6.792 -0.877 1.00 90.56 212 LYS A C 1
ATOM 1648 O O . LYS A 1 212 ? 17.845 6.164 -1.771 1.00 90.56 212 LYS A O 1
ATOM 1653 N N . GLU A 1 213 ? 16.772 6.201 0.190 1.00 92.94 213 GLU A N 1
ATOM 1654 C CA . GLU A 1 213 ? 16.672 4.759 0.382 1.00 92.94 213 GLU A CA 1
ATOM 1655 C C . GLU A 1 213 ? 15.740 4.073 -0.625 1.00 92.94 213 GLU A C 1
ATOM 1657 O O . GLU A 1 213 ? 15.897 2.878 -0.861 1.00 92.94 213 GLU A O 1
ATOM 1662 N N . LEU A 1 214 ? 14.811 4.808 -1.249 1.00 94.56 214 LEU A N 1
ATOM 1663 C CA . LEU A 1 214 ? 13.915 4.272 -2.277 1.00 94.56 214 LEU A CA 1
ATOM 1664 C C . LEU A 1 214 ? 14.584 4.219 -3.653 1.00 94.56 214 LEU A C 1
ATOM 1666 O O . LEU A 1 214 ? 14.259 3.351 -4.465 1.00 94.56 214 LEU A O 1
ATOM 1670 N N . SER A 1 215 ? 15.544 5.115 -3.912 1.00 94.38 215 SER A N 1
ATOM 1671 C CA . SER A 1 215 ? 16.196 5.242 -5.221 1.00 94.38 215 SER A CA 1
ATOM 1672 C C . SER A 1 215 ? 16.799 3.933 -5.732 1.00 94.38 215 SER A C 1
ATOM 1674 O O . SER A 1 215 ? 16.520 3.601 -6.879 1.00 94.38 215 SER A O 1
ATOM 1676 N N . PRO A 1 216 ? 17.547 3.134 -4.941 1.00 96.00 216 PRO A N 1
ATOM 1677 C CA . PRO A 1 216 ? 18.118 1.885 -5.443 1.00 96.00 216 PRO A CA 1
ATOM 1678 C C . PRO A 1 216 ? 17.063 0.897 -5.955 1.00 96.00 216 PRO A C 1
ATOM 1680 O O . PRO A 1 216 ? 17.269 0.262 -6.988 1.00 96.00 216 PRO A O 1
ATOM 1683 N N . ALA A 1 217 ? 15.927 0.777 -5.262 1.00 95.62 217 ALA A N 1
ATOM 1684 C CA . ALA A 1 217 ? 14.847 -0.123 -5.661 1.00 95.62 217 ALA A CA 1
ATOM 1685 C C . ALA A 1 217 ? 14.129 0.383 -6.924 1.00 95.62 217 ALA A C 1
ATOM 1687 O O . ALA A 1 217 ? 13.868 -0.399 -7.841 1.00 95.62 217 ALA A O 1
ATOM 1688 N N . LEU A 1 218 ? 13.881 1.696 -7.016 1.00 95.69 218 LEU A N 1
ATOM 1689 C CA . LEU A 1 218 ? 13.306 2.329 -8.208 1.00 95.69 218 LEU A CA 1
ATOM 1690 C C . LEU A 1 218 ? 14.235 2.211 -9.425 1.00 95.69 218 LEU A C 1
ATOM 1692 O O . LEU A 1 218 ? 13.796 1.801 -10.496 1.00 95.69 218 LEU A O 1
ATOM 1696 N N . GLU A 1 219 ? 15.528 2.493 -9.265 1.00 96.00 219 GLU A N 1
ATOM 1697 C CA . GLU A 1 219 ? 16.531 2.370 -10.329 1.00 96.00 219 GLU A CA 1
ATOM 1698 C C . GLU A 1 219 ? 16.669 0.925 -10.816 1.00 96.00 219 GLU A C 1
ATOM 1700 O O . GLU A 1 219 ? 16.743 0.681 -12.026 1.00 96.00 219 GLU A O 1
ATOM 1705 N N . ALA A 1 220 ? 16.658 -0.043 -9.892 1.00 96.31 220 ALA A N 1
ATOM 1706 C CA . ALA A 1 220 ? 16.676 -1.463 -10.224 1.00 96.31 220 ALA A CA 1
ATOM 1707 C C . ALA A 1 220 ? 15.406 -1.888 -10.975 1.00 96.31 220 ALA A C 1
ATOM 1709 O O . ALA A 1 220 ? 15.484 -2.665 -11.926 1.00 96.31 220 ALA A O 1
ATOM 1710 N N . ALA A 1 221 ? 14.239 -1.369 -10.585 1.00 95.56 221 ALA A N 1
ATOM 1711 C CA . ALA A 1 221 ? 12.984 -1.622 -11.281 1.00 95.56 221 ALA A CA 1
ATOM 1712 C C . ALA A 1 221 ? 12.952 -0.989 -12.681 1.00 95.56 221 ALA A C 1
ATOM 1714 O O . ALA A 1 221 ? 12.492 -1.634 -13.624 1.00 95.56 221 ALA A O 1
ATOM 1715 N N . TRP A 1 222 ? 13.471 0.230 -12.828 1.00 96.00 222 TRP A N 1
ATOM 1716 C CA . TRP A 1 222 ? 13.537 0.953 -14.098 1.00 96.00 222 TRP A CA 1
ATOM 1717 C C . TRP A 1 222 ? 14.521 0.319 -15.087 1.00 96.00 222 TRP A C 1
ATOM 1719 O O . TRP A 1 222 ? 14.235 0.213 -16.275 1.00 96.00 222 TRP A O 1
ATOM 1729 N N . SER A 1 223 ? 15.684 -0.121 -14.600 1.00 95.75 223 SER A N 1
ATOM 1730 C CA . SER A 1 223 ? 16.773 -0.634 -15.444 1.00 95.75 223 SER A CA 1
ATOM 1731 C C . SER A 1 223 ? 16.651 -2.124 -15.772 1.00 95.75 223 SER A C 1
ATOM 1733 O O . SER A 1 223 ? 17.520 -2.678 -16.446 1.00 95.75 223 SER A O 1
ATOM 1735 N N . ASN A 1 224 ? 15.613 -2.799 -15.274 1.00 94.56 224 ASN A N 1
ATOM 1736 C CA . ASN A 1 224 ? 15.421 -4.222 -15.512 1.00 94.56 224 ASN A CA 1
ATOM 1737 C C . ASN A 1 224 ? 14.958 -4.462 -16.968 1.00 94.56 224 ASN A C 1
ATOM 1739 O O . ASN A 1 224 ? 13.870 -4.012 -17.330 1.00 94.56 224 ASN A O 1
ATOM 1743 N N . PRO A 1 225 ? 15.731 -5.197 -17.791 1.00 88.56 225 PRO A N 1
ATOM 1744 C CA . PRO A 1 225 ? 15.414 -5.422 -19.205 1.00 88.56 225 PRO A CA 1
ATOM 1745 C C . PRO A 1 225 ? 14.145 -6.256 -19.439 1.00 88.56 225 PRO A C 1
ATOM 1747 O O . PRO A 1 225 ? 13.590 -6.232 -20.539 1.00 88.56 225 PRO A O 1
ATOM 1750 N N . ASP A 1 226 ? 13.672 -6.984 -18.426 1.00 90.50 226 ASP A N 1
ATOM 1751 C CA . ASP A 1 226 ? 12.446 -7.777 -18.515 1.00 90.50 226 ASP A CA 1
ATOM 1752 C C . ASP A 1 226 ? 11.184 -6.897 -18.387 1.00 90.50 226 ASP A C 1
ATOM 1754 O O . ASP A 1 226 ? 10.094 -7.300 -18.800 1.00 90.50 226 ASP A O 1
ATOM 1758 N N . ASN A 1 227 ? 11.321 -5.666 -17.876 1.00 88.12 227 ASN A N 1
ATOM 1759 C CA . ASN A 1 227 ? 10.223 -4.714 -17.727 1.00 88.12 227 ASN A CA 1
ATOM 1760 C C . ASN A 1 227 ? 10.052 -3.881 -19.007 1.00 88.12 227 ASN A C 1
ATOM 1762 O O . ASN A 1 227 ? 10.651 -2.821 -19.157 1.00 88.12 227 ASN A O 1
ATOM 1766 N N . ASN A 1 228 ? 9.194 -4.338 -19.919 1.00 89.31 228 ASN A N 1
ATOM 1767 C CA . ASN A 1 228 ? 8.889 -3.623 -21.171 1.00 89.31 228 ASN A CA 1
ATOM 1768 C C . ASN A 1 228 ? 7.549 -2.874 -21.150 1.00 89.31 228 ASN A C 1
ATOM 1770 O O . ASN A 1 228 ? 7.136 -2.308 -22.162 1.00 89.31 228 ASN A O 1
ATOM 1774 N N . ASP A 1 229 ? 6.852 -2.888 -20.017 1.00 94.25 229 ASP A N 1
ATOM 1775 C CA . ASP A 1 229 ? 5.566 -2.224 -19.871 1.00 94.25 229 ASP A CA 1
ATOM 1776 C C . ASP A 1 229 ? 5.747 -0.700 -19.702 1.00 94.25 229 ASP A C 1
ATOM 1778 O O . ASP A 1 229 ? 6.282 -0.247 -18.682 1.00 94.25 229 ASP A O 1
ATOM 1782 N N . PRO A 1 230 ? 5.289 0.118 -20.671 1.00 94.81 230 PRO A N 1
ATOM 1783 C CA . PRO A 1 230 ? 5.473 1.562 -20.625 1.00 94.81 230 PRO A CA 1
ATOM 1784 C C . PRO A 1 230 ? 4.719 2.229 -19.471 1.00 94.81 230 PRO A C 1
ATOM 1786 O O . PRO A 1 230 ? 5.153 3.285 -19.013 1.00 94.81 230 PRO A O 1
ATOM 1789 N N . ALA A 1 231 ? 3.606 1.657 -18.998 1.00 95.56 231 ALA A N 1
ATOM 1790 C CA . ALA A 1 231 ? 2.849 2.230 -17.890 1.00 95.56 231 ALA A CA 1
ATOM 1791 C C . ALA A 1 231 ? 3.555 1.975 -16.552 1.00 95.56 231 ALA A C 1
ATOM 1793 O O . ALA A 1 231 ? 3.699 2.909 -15.760 1.00 95.56 231 ALA A O 1
ATOM 1794 N N . PHE A 1 232 ? 4.074 0.761 -16.339 1.00 96.19 232 PHE A N 1
ATOM 1795 C CA . PHE A 1 232 ? 4.948 0.459 -15.206 1.00 96.19 232 PHE A CA 1
ATOM 1796 C C . PHE A 1 232 ? 6.192 1.342 -15.188 1.00 96.19 232 PHE A C 1
ATOM 1798 O O . PHE A 1 232 ? 6.447 2.009 -14.185 1.00 96.19 232 PHE A O 1
ATOM 1805 N N . LEU A 1 233 ? 6.934 1.399 -16.301 1.00 96.56 233 LEU A N 1
ATOM 1806 C CA . LEU A 1 233 ? 8.114 2.255 -16.395 1.00 96.56 233 LEU A CA 1
ATOM 1807 C C . LEU A 1 233 ? 7.722 3.706 -16.111 1.00 96.56 233 LEU A C 1
ATOM 1809 O O . LEU A 1 233 ? 8.281 4.310 -15.207 1.00 96.56 233 LEU A O 1
ATOM 1813 N N . GLY A 1 234 ? 6.686 4.236 -16.768 1.00 96.38 234 GLY A N 1
ATOM 1814 C CA . GLY A 1 234 ? 6.193 5.594 -16.528 1.00 96.38 234 GLY A CA 1
ATOM 1815 C C . GLY A 1 234 ? 5.861 5.897 -15.061 1.00 96.38 234 GLY A C 1
ATOM 1816 O O . GLY A 1 234 ? 6.154 6.997 -14.598 1.00 96.38 234 GLY A O 1
ATOM 1817 N N . ALA A 1 235 ? 5.302 4.934 -14.320 1.00 96.56 235 ALA A N 1
ATOM 1818 C CA . ALA A 1 235 ? 5.044 5.075 -12.888 1.00 96.56 235 ALA A CA 1
ATOM 1819 C C . ALA A 1 235 ? 6.339 5.101 -12.059 1.00 96.56 235 ALA A C 1
ATOM 1821 O O . ALA A 1 235 ? 6.493 5.973 -11.208 1.00 96.56 235 ALA A O 1
ATOM 1822 N N . VAL A 1 236 ? 7.279 4.191 -12.335 1.00 96.12 236 VAL A N 1
ATOM 1823 C CA . VAL A 1 236 ? 8.580 4.121 -11.645 1.00 96.12 236 VAL A CA 1
ATOM 1824 C C . VAL A 1 236 ? 9.433 5.358 -11.914 1.00 96.12 236 VAL A C 1
ATOM 1826 O O . VAL A 1 236 ? 10.073 5.848 -11.001 1.00 96.12 236 VAL A O 1
ATOM 1829 N N . GLY A 1 237 ? 9.442 5.885 -13.140 1.00 94.56 237 GLY A N 1
ATOM 1830 C CA . GLY A 1 237 ? 10.219 7.086 -13.467 1.00 94.56 237 GLY A CA 1
ATOM 1831 C C . GLY A 1 237 ? 9.596 8.388 -12.972 1.00 94.56 237 GLY A C 1
ATOM 1832 O O . GLY A 1 237 ? 10.258 9.424 -12.998 1.00 94.56 237 GLY A O 1
ATOM 1833 N N . LYS A 1 238 ? 8.316 8.361 -12.580 1.00 94.75 238 LYS A N 1
ATOM 1834 C CA . LYS A 1 238 ? 7.663 9.487 -11.909 1.00 94.75 238 LYS A CA 1
ATOM 1835 C C . LYS A 1 238 ? 7.949 9.495 -10.401 1.00 94.75 238 LYS A C 1
ATOM 1837 O O . LYS A 1 238 ? 8.007 10.583 -9.831 1.00 94.75 238 LYS A O 1
ATOM 1842 N N . ALA A 1 239 ? 8.048 8.313 -9.791 1.00 91.06 239 ALA A N 1
ATOM 1843 C CA . ALA A 1 239 ? 8.461 8.132 -8.400 1.00 91.06 239 ALA A CA 1
ATOM 1844 C C . ALA A 1 239 ? 9.890 8.650 -8.167 1.00 91.06 239 ALA A C 1
ATOM 1846 O O . ALA A 1 239 ? 10.126 9.214 -7.076 1.00 91.06 239 ALA A O 1
#

Foldseek 3Di:
DDPVVVVVVVVVVVVVPPPDDDDDDDDDDDDDDDDDDDDDDDDDDDDDDDDDDDDDDDDDDDDDDDDDDDDDDDVPPPVVVVVVVVVVVVVVVVVLPPPPDALVNLLVVLVVCVVVVVVVCNVVSLLVSLVRCLVPPDVVSLVVLVVQLPDPPDDPVVVLSSLLSLLSSLALSSLVSLLVQLPPCVPDPSNVSSLVSLLCSQVNDDVNDGDVNNVVVLVCSLPDPVPPDPSSNVSSVND